Protein AF-A0A5S9GFU5-F1 (afdb_monomer_lite)

Secondary structure (DSSP, 8-state):
-BSSHHHHHHHHHHH-S---B-SSTTTHHHHHHHHHHH-TTSPPEEE----TTHHHHS-TTS-S-TTHHHHHHHHHHHHHT-EEE---PPTTTSPPHHHHHTS-HHHHHHHHHHHHHHHHHHTTSS---HHHHHHHHHTSPPHHHHHHHHHHHH-SSHHHHHHTSTTHHHHHHHHHHHHHHHHHHHHHHHHHHHHHHHHHHHHHHHHHHHHH--

Sequence (214 aa):
MAEGYATAGSITEATNMPTVAAFDSGNLEPVAKALKEAYPDKPIIIAGDDDISQSCKMKVKDKASVNVGREKALETAKAVGGVAVFPVFAKGEVPGKDELSQIKPAAYLAHQTASRKLEAHTSGDKPLPDAEVKVLQAAQLSEKQLDIIRRADRYTDFNDLAVNSSLGREGVAMQLKAVIADQLNKKQQQSQVQTEEKKLVQEKEKKRTIRHAM

pLDDT: mean 91.56, std 8.9, range [46.56, 98.06]

InterPro domains:
  IPR006171 TOPRIM domain [PF13362] (2-80)
  IPR034154 Archaeal primase DnaG/twinkle-like, TOPRIM domain [cd01029] (2-89)

Structure (mmCIF, N/CA/C/O backbone):
data_AF-A0A5S9GFU5-F1
#
_entry.id   AF-A0A5S9GFU5-F1
#
loop_
_atom_site.group_PDB
_atom_site.id
_atom_site.type_symbol
_atom_site.label_atom_id
_atom_site.label_alt_id
_atom_site.label_comp_id
_atom_site.label_asym_id
_atom_site.label_entity_id
_atom_site.label_seq_id
_atom_site.pdbx_PDB_ins_code
_atom_site.Cartn_x
_atom_site.Cartn_y
_atom_site.Cartn_z
_atom_site.occupancy
_atom_site.B_iso_or_equiv
_atom_site.auth_seq_id
_atom_site.auth_comp_id
_atom_site.auth_asym_id
_atom_site.auth_atom_id
_atom_site.pdbx_PDB_model_num
ATOM 1 N N . MET A 1 1 ? -4.319 6.354 11.770 1.00 95.06 1 MET A N 1
ATOM 2 C CA . MET A 1 1 ? -3.245 7.230 11.254 1.00 95.06 1 MET A CA 1
ATOM 3 C C . MET A 1 1 ? -2.570 6.545 10.083 1.00 95.06 1 MET A C 1
ATOM 5 O O . MET A 1 1 ? -2.674 5.327 10.006 1.00 95.06 1 MET A O 1
ATOM 9 N N . ALA A 1 2 ? -1.931 7.298 9.196 1.00 95.75 2 ALA A N 1
ATOM 10 C CA . ALA A 1 2 ? -1.208 6.784 8.033 1.00 95.75 2 ALA A CA 1
ATOM 11 C C . ALA A 1 2 ? 0.103 7.558 7.830 1.00 95.75 2 ALA A C 1
ATOM 13 O O . ALA A 1 2 ? 0.257 8.644 8.393 1.00 95.75 2 ALA A O 1
ATOM 14 N N . GLU A 1 3 ? 1.024 7.013 7.036 1.00 92.75 3 GLU A N 1
ATOM 15 C CA . GLU A 1 3 ? 2.240 7.718 6.615 1.00 92.75 3 GLU A CA 1
ATOM 16 C C . GLU A 1 3 ? 1.882 8.905 5.707 1.00 92.75 3 GLU A C 1
ATOM 18 O O . GLU A 1 3 ? 2.063 10.059 6.095 1.00 92.75 3 GLU A O 1
ATOM 23 N N . GLY A 1 4 ? 1.280 8.635 4.546 1.00 93.44 4 GLY A N 1
ATOM 24 C CA . GLY A 1 4 ? 0.958 9.645 3.539 1.00 93.44 4 GLY A CA 1
ATOM 25 C C . GLY A 1 4 ? -0.326 10.446 3.793 1.00 93.44 4 GLY A C 1
ATOM 26 O O . GLY A 1 4 ? -1.317 9.954 4.342 1.00 93.44 4 GLY A O 1
ATOM 27 N N . TYR A 1 5 ? -0.341 11.695 3.312 1.00 95.00 5 TYR A N 1
ATOM 28 C CA . TYR A 1 5 ? -1.527 12.561 3.338 1.00 95.00 5 TYR A CA 1
ATOM 29 C C . TYR A 1 5 ? -2.682 11.998 2.497 1.00 95.00 5 TYR A C 1
ATOM 31 O O . TYR A 1 5 ? -3.818 11.975 2.966 1.00 95.00 5 TYR A O 1
ATOM 39 N N . ALA A 1 6 ? -2.399 11.507 1.285 1.00 95.62 6 ALA A N 1
ATOM 40 C CA . ALA A 1 6 ? -3.415 10.933 0.399 1.00 95.62 6 ALA A CA 1
ATOM 41 C C . ALA A 1 6 ? -4.094 9.714 1.043 1.00 95.62 6 ALA A C 1
ATOM 43 O O . ALA A 1 6 ? -5.320 9.629 1.089 1.00 95.62 6 ALA A O 1
ATOM 44 N N . THR A 1 7 ? -3.301 8.829 1.644 1.00 96.19 7 THR A N 1
ATOM 45 C CA . THR A 1 7 ? -3.765 7.660 2.398 1.00 96.19 7 THR A CA 1
ATOM 46 C C . THR A 1 7 ? -4.643 8.076 3.575 1.00 96.19 7 THR A C 1
ATOM 48 O O . THR A 1 7 ? -5.761 7.582 3.716 1.00 96.19 7 THR A O 1
ATOM 51 N N . ALA A 1 8 ? -4.207 9.045 4.386 1.00 97.06 8 ALA A N 1
ATOM 52 C CA . ALA A 1 8 ? -5.016 9.565 5.489 1.00 97.06 8 ALA A CA 1
ATOM 53 C C . ALA A 1 8 ? -6.336 10.208 5.016 1.00 97.06 8 ALA A C 1
ATOM 55 O O . ALA A 1 8 ? -7.375 10.029 5.662 1.00 97.06 8 ALA A O 1
ATOM 56 N N . GLY A 1 9 ? -6.307 10.927 3.891 1.00 97.50 9 GLY A N 1
ATOM 57 C CA . GLY A 1 9 ? -7.481 11.525 3.254 1.00 97.50 9 GLY A CA 1
ATOM 58 C C . GLY A 1 9 ? -8.487 10.467 2.811 1.00 97.50 9 GLY A C 1
ATOM 59 O O . GLY A 1 9 ? -9.625 10.476 3.277 1.00 97.50 9 GLY A O 1
ATOM 60 N N . SER A 1 10 ? -8.042 9.490 2.019 1.00 97.69 10 SER A N 1
ATOM 61 C CA . SER A 1 10 ? -8.862 8.366 1.551 1.00 97.69 10 SER A CA 1
ATOM 62 C C . SER A 1 10 ? -9.498 7.582 2.704 1.00 97.69 10 SER A C 1
ATOM 64 O O . SER A 1 10 ? -10.673 7.219 2.643 1.00 97.69 10 SER A O 1
ATOM 66 N N . ILE A 1 11 ? -8.765 7.383 3.804 1.00 97.75 11 ILE A N 1
ATOM 67 C CA . ILE A 1 11 ? -9.298 6.743 5.014 1.00 97.75 11 ILE A CA 1
ATOM 68 C C . ILE A 1 11 ? -10.377 7.601 5.674 1.00 97.75 11 ILE A C 1
ATOM 70 O O . ILE A 1 11 ? -11.429 7.078 6.051 1.00 97.75 11 ILE A O 1
ATOM 74 N N . THR A 1 12 ? -10.135 8.904 5.822 1.00 97.50 12 THR A N 1
ATOM 75 C CA . THR A 1 12 ? -11.098 9.833 6.430 1.00 97.50 12 THR A CA 1
ATOM 76 C C . THR A 1 12 ? -12.385 9.878 5.615 1.00 97.50 12 THR A C 1
ATOM 78 O O . THR A 1 12 ? -13.464 9.717 6.180 1.00 97.50 12 THR A O 1
ATOM 81 N N . GLU A 1 13 ? -12.279 10.004 4.291 1.00 97.06 13 GLU A N 1
ATOM 82 C CA . GLU A 1 13 ? -13.420 10.001 3.371 1.00 97.06 13 GLU A CA 1
ATOM 83 C C . GLU A 1 13 ? -14.217 8.692 3.439 1.00 97.06 13 GLU A C 1
ATOM 85 O O . GLU A 1 13 ? -15.445 8.712 3.491 1.00 97.06 13 GLU A O 1
ATOM 90 N N . ALA A 1 14 ? -13.533 7.544 3.464 1.00 97.12 14 ALA A N 1
ATOM 91 C CA . ALA A 1 14 ? -14.182 6.235 3.465 1.00 97.12 14 ALA A CA 1
ATOM 92 C C . ALA A 1 14 ? -14.841 5.888 4.814 1.00 97.12 14 ALA A C 1
ATOM 94 O O . ALA A 1 14 ? -15.882 5.226 4.873 1.00 97.12 14 ALA A O 1
ATOM 95 N N . THR A 1 15 ? -14.225 6.294 5.926 1.00 95.94 15 THR A N 1
ATOM 96 C CA . THR A 1 15 ? -14.640 5.857 7.269 1.00 95.94 15 THR A CA 1
ATOM 97 C C . THR A 1 15 ? -15.421 6.907 8.050 1.00 95.94 15 THR A C 1
ATOM 99 O O . THR A 1 15 ? -16.147 6.529 8.972 1.00 95.94 15 THR A O 1
ATOM 102 N N . ASN A 1 16 ? -15.298 8.188 7.686 1.00 95.38 16 ASN A N 1
ATOM 103 C CA . ASN A 1 16 ? -15.736 9.348 8.465 1.00 95.38 16 ASN A CA 1
ATOM 104 C C . ASN A 1 16 ? -15.147 9.375 9.893 1.00 95.38 16 ASN A C 1
ATOM 106 O O . ASN A 1 16 ? -15.801 9.804 10.844 1.00 95.38 16 ASN A O 1
ATOM 110 N N . MET A 1 17 ? -13.922 8.859 10.054 1.00 91.75 17 MET A N 1
ATOM 111 C CA . MET A 1 17 ? -13.211 8.787 11.334 1.00 91.75 17 MET A CA 1
ATOM 112 C C . MET A 1 17 ? -12.024 9.758 11.374 1.00 91.75 17 MET A C 1
ATOM 114 O O . MET A 1 17 ? -11.378 9.976 10.345 1.00 91.75 17 MET A O 1
ATOM 118 N N . PRO A 1 18 ? -11.670 10.290 12.563 1.00 93.19 18 PRO A N 1
ATOM 119 C CA . PRO A 1 18 ? -10.474 11.108 12.723 1.00 93.19 18 PRO A CA 1
ATOM 120 C C . PRO A 1 18 ? -9.215 10.339 12.312 1.00 93.19 18 PRO A C 1
ATOM 122 O O . PRO A 1 18 ? -8.888 9.303 12.898 1.00 93.19 18 PRO A O 1
ATOM 125 N N . THR A 1 19 ? -8.489 10.867 11.329 1.00 96.00 19 THR A N 1
ATOM 126 C CA . THR A 1 19 ? -7.253 10.266 10.821 1.00 96.00 19 THR A CA 1
ATOM 127 C C . THR A 1 19 ? -6.141 11.302 10.797 1.00 96.00 19 THR A C 1
ATOM 129 O O . THR A 1 19 ? -6.346 12.447 10.412 1.00 96.00 19 THR A O 1
ATOM 132 N N . VAL A 1 20 ? -4.951 10.888 11.224 1.00 96.56 20 VAL A N 1
ATOM 133 C CA . VAL A 1 20 ? -3.741 11.718 11.256 1.00 96.56 20 VAL A CA 1
ATOM 134 C C . VAL A 1 20 ? -2.752 11.189 10.222 1.00 96.56 20 VAL A C 1
ATOM 136 O O . VAL A 1 20 ? -2.555 9.973 10.154 1.00 96.56 20 VAL A O 1
ATOM 139 N N . ALA A 1 21 ? -2.146 12.087 9.446 1.00 96.75 21 ALA A N 1
ATOM 140 C CA . ALA A 1 21 ? -1.020 11.787 8.565 1.00 96.75 21 ALA A CA 1
ATOM 141 C C . ALA A 1 21 ? 0.301 12.092 9.288 1.00 96.75 21 ALA A C 1
ATOM 143 O O . ALA A 1 21 ? 0.436 13.162 9.883 1.00 96.75 21 ALA A O 1
ATOM 144 N N . ALA A 1 22 ? 1.257 11.166 9.244 1.00 94.88 22 ALA A N 1
ATOM 145 C CA . ALA A 1 22 ? 2.594 11.357 9.809 1.00 94.88 22 ALA A CA 1
ATOM 146 C C . ALA A 1 22 ? 3.577 12.018 8.826 1.00 94.88 22 ALA A C 1
ATOM 148 O O . ALA A 1 22 ? 4.638 12.459 9.253 1.00 94.88 22 ALA A O 1
ATOM 149 N N . PHE A 1 23 ? 3.204 12.135 7.549 1.00 90.94 23 PHE A N 1
ATOM 150 C CA . PHE A 1 23 ? 3.977 12.642 6.406 1.00 90.94 23 PHE A CA 1
ATOM 151 C C . PHE A 1 23 ? 5.157 11.776 5.958 1.00 90.94 23 PHE A C 1
ATOM 153 O O . PHE A 1 23 ? 5.430 11.742 4.761 1.00 90.94 23 PHE A O 1
ATOM 160 N N . ASP A 1 24 ? 5.814 11.062 6.870 1.00 88.12 24 ASP A N 1
ATOM 161 C CA . ASP A 1 24 ? 6.881 10.117 6.548 1.00 88.12 24 ASP A CA 1
ATOM 162 C C . ASP A 1 24 ? 6.984 8.981 7.583 1.00 88.12 24 ASP A C 1
ATOM 164 O O . ASP A 1 24 ? 6.540 9.097 8.733 1.00 88.12 24 ASP A O 1
ATOM 168 N N . SER A 1 25 ? 7.584 7.866 7.166 1.00 82.50 25 SER A N 1
ATOM 169 C CA . SER A 1 25 ? 7.793 6.671 7.993 1.00 82.50 25 SER A CA 1
ATOM 170 C C . SER A 1 25 ? 8.688 6.889 9.218 1.00 82.50 25 SER A C 1
ATOM 172 O O . SER A 1 25 ? 8.556 6.164 10.208 1.00 82.50 25 SER A O 1
ATOM 174 N N . GLY A 1 26 ? 9.582 7.883 9.200 1.00 86.56 26 GLY A N 1
ATOM 175 C CA . GLY A 1 26 ? 10.418 8.254 10.344 1.00 86.56 26 GLY A CA 1
ATOM 176 C C . GLY A 1 26 ? 9.633 8.978 11.441 1.00 86.56 26 GLY A C 1
ATOM 177 O O . GLY A 1 26 ? 9.924 8.815 12.627 1.00 86.56 26 GLY A O 1
ATOM 178 N N . ASN A 1 27 ? 8.600 9.723 11.057 1.00 92.38 27 ASN A N 1
ATOM 179 C CA . ASN A 1 27 ? 7.734 10.474 11.959 1.00 92.38 27 ASN A CA 1
ATOM 180 C C . ASN A 1 27 ? 6.533 9.659 12.477 1.00 92.38 27 ASN A C 1
ATOM 182 O O . ASN A 1 27 ? 5.828 10.082 13.398 1.00 92.38 27 ASN A O 1
ATOM 186 N N . LEU A 1 28 ? 6.313 8.460 11.934 1.00 93.75 28 LEU A N 1
ATOM 187 C CA . LEU A 1 28 ? 5.193 7.595 12.300 1.00 93.75 28 LEU A CA 1
ATOM 188 C C . LEU A 1 28 ? 5.172 7.266 13.803 1.00 93.75 28 LEU A C 1
ATOM 190 O O . LEU A 1 28 ? 4.140 7.433 14.458 1.00 93.75 28 LEU A O 1
ATOM 194 N N . GLU A 1 29 ? 6.311 6.859 14.370 1.00 95.44 29 GLU A N 1
ATOM 195 C CA . GLU A 1 29 ? 6.415 6.493 15.788 1.00 95.44 29 GLU A CA 1
ATOM 196 C C . GLU A 1 29 ? 6.274 7.691 16.747 1.00 95.44 29 GLU A C 1
ATOM 198 O O . GLU A 1 29 ? 5.459 7.597 17.674 1.00 95.44 29 GLU A O 1
ATOM 203 N N . PRO A 1 30 ? 6.987 8.823 16.558 1.00 97.06 30 PRO A N 1
ATOM 204 C CA . PRO A 1 30 ? 6.779 10.028 17.362 1.00 97.06 30 PRO A CA 1
ATOM 205 C C . PRO A 1 30 ? 5.318 10.495 17.394 1.00 97.06 30 PRO A C 1
ATOM 207 O O . PRO A 1 30 ? 4.775 10.746 18.473 1.00 97.06 30 PRO A O 1
ATOM 210 N N . VAL A 1 31 ? 4.652 10.547 16.234 1.00 96.88 31 VAL A N 1
ATOM 211 C CA . VAL A 1 31 ? 3.243 10.961 16.138 1.00 96.88 31 VAL A CA 1
ATOM 212 C C . VAL A 1 31 ? 2.331 9.969 16.855 1.00 96.88 31 VAL A C 1
ATOM 214 O O . VAL A 1 31 ? 1.438 10.377 17.599 1.00 96.88 31 VAL A O 1
ATOM 217 N N . ALA A 1 32 ? 2.562 8.665 16.688 1.00 96.94 32 ALA A N 1
ATOM 218 C CA . ALA A 1 32 ? 1.765 7.645 17.358 1.00 96.94 32 ALA A CA 1
ATOM 219 C C . ALA A 1 32 ? 1.889 7.735 18.887 1.00 96.94 32 ALA A C 1
ATOM 221 O O . ALA A 1 32 ? 0.887 7.602 19.592 1.00 96.94 32 ALA A O 1
ATOM 222 N N . LYS A 1 33 ? 3.093 7.996 19.413 1.00 97.19 33 LYS A N 1
ATOM 223 C CA . LYS A 1 33 ? 3.316 8.193 20.854 1.00 97.19 33 LYS A CA 1
ATOM 224 C C . LYS A 1 33 ? 2.585 9.426 21.376 1.00 97.19 33 LYS A C 1
ATOM 226 O O . LYS A 1 33 ? 1.883 9.315 22.376 1.00 97.19 33 LYS A O 1
ATOM 231 N N . ALA A 1 34 ? 2.675 10.552 20.669 1.00 97.25 34 ALA A N 1
ATOM 232 C CA . ALA A 1 34 ? 1.956 11.772 21.036 1.00 97.25 34 ALA A CA 1
ATOM 233 C C . ALA A 1 34 ? 0.431 11.554 21.053 1.00 97.25 34 ALA A C 1
ATOM 235 O O . ALA A 1 34 ? -0.256 11.974 21.983 1.00 97.25 34 ALA A O 1
ATOM 236 N N . LEU A 1 35 ? -0.107 10.823 20.068 1.00 96.25 35 LEU A N 1
ATOM 237 C CA . LEU A 1 35 ? -1.523 10.446 20.050 1.00 96.25 35 LEU A CA 1
ATOM 238 C C . LEU A 1 35 ? -1.890 9.506 21.198 1.00 96.25 35 LEU A C 1
ATOM 240 O O . LEU A 1 35 ? -2.979 9.630 21.757 1.00 96.25 35 LEU A O 1
ATOM 244 N N . LYS A 1 36 ? -1.000 8.579 21.566 1.00 96.56 36 LYS A N 1
ATOM 245 C CA . LYS A 1 36 ? -1.229 7.668 22.690 1.00 96.56 36 LYS A CA 1
ATOM 246 C C . LYS A 1 36 ? -1.261 8.404 24.019 1.00 96.56 36 LYS A C 1
ATOM 248 O O . LYS A 1 36 ? -2.080 8.066 24.864 1.00 96.56 36 LYS A O 1
ATOM 253 N N . GLU A 1 37 ? -0.396 9.392 24.192 1.00 96.69 37 GLU A N 1
ATOM 254 C CA . GLU A 1 37 ? -0.357 10.231 25.386 1.00 96.69 37 GLU A CA 1
ATOM 255 C C . GLU A 1 37 ? -1.599 11.123 25.489 1.00 96.69 37 GLU A C 1
ATOM 257 O O . GLU A 1 37 ? -2.239 11.168 26.537 1.00 96.69 37 GLU A O 1
ATOM 262 N N . ALA A 1 38 ? -1.994 11.769 24.387 1.00 96.38 38 ALA A N 1
ATOM 263 C CA . ALA A 1 38 ? -3.183 12.619 24.346 1.00 96.38 38 ALA A CA 1
ATOM 264 C C . ALA A 1 38 ? -4.493 11.822 24.483 1.00 96.38 38 ALA A C 1
ATOM 266 O O . ALA A 1 38 ? -5.469 12.307 25.059 1.00 96.38 38 ALA A O 1
ATOM 267 N N . TYR A 1 39 ? -4.521 10.588 23.969 1.00 94.38 39 TYR A N 1
ATOM 268 C CA . TYR A 1 39 ? -5.694 9.717 23.983 1.00 94.38 39 TYR A CA 1
ATOM 269 C C . TYR A 1 39 ? -5.354 8.298 24.473 1.00 94.38 39 TYR A C 1
ATOM 271 O O . TYR A 1 39 ? -5.484 7.333 23.707 1.00 94.38 39 TYR A O 1
ATOM 279 N N . PRO A 1 40 ? -5.002 8.114 25.764 1.00 92.19 40 PRO A N 1
ATOM 280 C CA . PRO A 1 40 ? -4.575 6.817 26.303 1.00 92.19 40 PRO A CA 1
ATOM 281 C C . PRO A 1 40 ? -5.623 5.726 26.108 1.00 92.19 40 PRO A C 1
ATOM 283 O O . PRO A 1 40 ? -5.299 4.550 25.906 1.00 92.19 40 PRO A O 1
ATOM 286 N N . ASP A 1 41 ? -6.890 6.137 26.105 1.00 89.50 41 ASP A N 1
ATOM 287 C CA . ASP A 1 41 ? -8.027 5.250 25.996 1.00 89.50 41 ASP A CA 1
ATOM 288 C C . ASP A 1 41 ? -8.465 4.901 24.573 1.00 89.50 41 ASP A C 1
ATOM 290 O O . ASP A 1 41 ? -9.340 4.046 24.395 1.00 89.50 41 ASP A O 1
ATOM 294 N N . LYS A 1 42 ? -7.890 5.523 23.550 1.00 90.56 42 LYS A N 1
ATOM 295 C CA . LYS A 1 42 ? -8.285 5.245 22.172 1.00 90.56 42 LYS A CA 1
ATOM 296 C C . LYS A 1 42 ? -7.370 4.173 21.570 1.00 90.56 42 LYS A C 1
ATOM 298 O O . LYS A 1 42 ? -6.161 4.194 21.818 1.00 90.56 42 LYS A O 1
ATOM 303 N N . PRO A 1 43 ? -7.921 3.210 20.808 1.00 92.50 43 PRO A N 1
ATOM 304 C CA . PRO A 1 43 ? -7.088 2.310 20.025 1.00 92.50 43 PRO A CA 1
ATOM 305 C C . PRO A 1 43 ? -6.349 3.118 18.957 1.00 92.50 43 PRO A C 1
ATOM 307 O O . PRO A 1 43 ? -6.934 3.993 18.317 1.00 92.50 43 PRO A O 1
ATOM 310 N N . ILE A 1 44 ? -5.068 2.814 18.761 1.00 95.50 44 ILE A N 1
ATOM 311 C CA . ILE A 1 44 ? -4.271 3.402 17.685 1.00 95.50 44 ILE A CA 1
ATOM 312 C C . ILE A 1 44 ? -4.163 2.377 16.571 1.00 95.50 44 ILE A C 1
ATOM 314 O O . ILE A 1 44 ? -3.652 1.277 16.771 1.00 95.50 44 ILE A O 1
ATOM 318 N N . ILE A 1 45 ? -4.663 2.757 15.400 1.00 97.00 45 ILE A N 1
ATOM 319 C CA . ILE A 1 45 ? -4.608 1.948 14.187 1.00 97.00 45 ILE A CA 1
ATOM 320 C C . ILE A 1 45 ? -3.720 2.677 13.191 1.00 97.00 45 ILE A C 1
ATOM 322 O O . ILE A 1 45 ? -3.958 3.850 12.880 1.00 97.00 45 ILE A O 1
ATOM 326 N N . ILE A 1 46 ? -2.694 1.984 12.720 1.00 97.44 46 ILE A N 1
ATOM 327 C CA . ILE A 1 46 ? -1.717 2.483 11.762 1.00 97.44 46 ILE A CA 1
ATOM 328 C C . ILE A 1 46 ? -2.007 1.796 10.434 1.00 97.44 46 ILE A C 1
ATOM 330 O O . ILE A 1 46 ? -1.842 0.587 10.308 1.00 97.44 46 ILE A O 1
ATOM 334 N N . ALA A 1 47 ? -2.485 2.565 9.467 1.00 96.81 47 ALA A N 1
ATOM 335 C CA . ALA A 1 47 ? -2.599 2.137 8.086 1.00 96.81 47 ALA A CA 1
ATOM 336 C C . ALA A 1 47 ? -1.220 2.301 7.442 1.00 96.81 47 ALA A C 1
ATOM 338 O O . ALA A 1 47 ? -0.756 3.430 7.283 1.00 96.81 47 ALA A O 1
ATOM 339 N N . GLY A 1 48 ? -0.553 1.178 7.192 1.00 93.75 48 GLY A N 1
ATOM 340 C CA . GLY A 1 48 ? 0.779 1.150 6.599 1.00 93.75 48 GLY A CA 1
ATOM 341 C C . GLY A 1 48 ? 0.739 0.803 5.118 1.00 93.75 48 GLY A C 1
ATOM 342 O O . GLY A 1 48 ? -0.217 0.180 4.645 1.00 93.75 48 GLY A O 1
ATOM 343 N N . ASP A 1 49 ? 1.815 1.167 4.436 1.00 89.69 49 ASP A N 1
ATOM 344 C CA . ASP A 1 49 ? 2.026 0.879 3.022 1.00 89.69 49 ASP A CA 1
ATOM 345 C C . ASP A 1 49 ? 2.673 -0.510 2.869 1.00 89.69 49 ASP A C 1
ATOM 347 O O . ASP A 1 49 ? 3.435 -0.958 3.735 1.00 89.69 49 ASP A O 1
ATOM 351 N N . ASP A 1 50 ? 2.338 -1.222 1.794 1.00 90.12 50 ASP A N 1
ATOM 352 C CA . ASP A 1 50 ? 2.830 -2.568 1.491 1.00 90.12 50 ASP A CA 1
ATOM 353 C C . ASP A 1 50 ? 3.514 -2.603 0.111 1.00 90.12 50 ASP A C 1
ATOM 355 O O . ASP A 1 50 ? 2.978 -3.108 -0.876 1.00 90.12 50 ASP A O 1
ATOM 359 N N . ASP A 1 51 ? 4.734 -2.062 0.042 1.00 87.56 51 ASP A N 1
ATOM 360 C CA . ASP A 1 51 ? 5.528 -1.963 -1.190 1.00 87.56 51 ASP A CA 1
ATOM 361 C C . ASP A 1 51 ? 6.149 -3.307 -1.615 1.00 87.56 51 ASP A C 1
ATOM 363 O O . ASP A 1 51 ? 7.364 -3.534 -1.558 1.00 87.56 51 ASP A O 1
ATOM 367 N N . ILE A 1 52 ? 5.322 -4.238 -2.086 1.00 87.19 52 ILE A N 1
ATOM 368 C CA . ILE A 1 52 ? 5.767 -5.590 -2.461 1.00 87.19 52 ILE A CA 1
ATOM 369 C C . ILE A 1 52 ? 6.773 -5.608 -3.626 1.00 87.19 52 ILE A C 1
ATOM 371 O O . ILE A 1 52 ? 7.580 -6.541 -3.738 1.00 87.19 52 ILE A O 1
ATOM 375 N N . SER A 1 53 ? 6.757 -4.584 -4.488 1.00 84.69 53 SER A N 1
ATOM 376 C CA . SER A 1 53 ? 7.619 -4.503 -5.673 1.00 84.69 53 SER A CA 1
ATOM 377 C C . SER A 1 53 ? 9.095 -4.334 -5.322 1.00 84.69 53 SER A C 1
ATOM 379 O O . SER A 1 53 ? 9.962 -4.728 -6.104 1.00 84.69 53 SER A O 1
ATOM 381 N N . GLN A 1 54 ? 9.408 -3.832 -4.126 1.00 84.06 54 GLN A N 1
ATOM 382 C CA . GLN A 1 54 ? 10.780 -3.653 -3.649 1.00 84.06 54 GLN A CA 1
ATOM 383 C C . GLN A 1 54 ? 11.574 -4.964 -3.634 1.00 84.06 54 GLN A C 1
ATOM 385 O O . GLN A 1 54 ? 12.776 -4.968 -3.906 1.00 84.06 54 GLN A O 1
ATOM 390 N N . SER A 1 55 ? 10.895 -6.099 -3.433 1.00 81.56 55 SER A N 1
ATOM 391 C CA . SER A 1 55 ? 11.499 -7.436 -3.518 1.00 81.56 55 SER A CA 1
ATOM 392 C C . SER A 1 55 ? 12.091 -7.752 -4.901 1.00 81.56 55 SER A C 1
ATOM 394 O O . SER A 1 55 ? 13.082 -8.479 -5.001 1.00 81.56 55 SER A O 1
ATOM 396 N N . CYS A 1 56 ? 11.535 -7.160 -5.961 1.00 81.12 56 CYS A N 1
ATOM 397 C CA . CYS A 1 56 ? 12.022 -7.274 -7.334 1.00 81.12 56 CYS A CA 1
ATOM 398 C C . CYS A 1 56 ? 13.049 -6.191 -7.693 1.00 81.12 56 CYS A C 1
ATOM 400 O O . CYS A 1 56 ? 13.741 -6.334 -8.700 1.00 81.12 56 CYS A O 1
ATOM 402 N N . LYS A 1 57 ? 13.141 -5.102 -6.917 1.00 81.81 57 LYS A N 1
ATOM 403 C CA . LYS A 1 57 ? 13.933 -3.905 -7.253 1.00 81.81 57 LYS A CA 1
ATOM 404 C C . LYS A 1 57 ? 15.264 -3.834 -6.504 1.00 81.81 57 LYS A C 1
ATOM 406 O O . LYS A 1 57 ? 16.265 -3.412 -7.082 1.00 81.81 57 LYS A O 1
ATOM 411 N N . MET A 1 58 ? 15.296 -4.262 -5.245 1.00 71.12 58 MET A N 1
ATOM 412 C CA . MET A 1 58 ? 16.467 -4.133 -4.373 1.00 71.12 58 MET A CA 1
ATOM 413 C C . MET A 1 58 ? 17.293 -5.421 -4.313 1.00 71.12 58 MET A C 1
ATOM 415 O O . MET A 1 58 ? 16.773 -6.536 -4.385 1.00 71.12 58 MET A O 1
ATOM 419 N N . LYS A 1 59 ? 18.617 -5.291 -4.156 1.00 62.75 59 LYS A N 1
ATOM 420 C CA . LYS A 1 59 ? 19.470 -6.446 -3.853 1.00 62.75 59 LYS A CA 1
ATOM 421 C C . LYS A 1 59 ? 19.327 -6.770 -2.369 1.00 62.75 59 LYS A C 1
ATOM 423 O O . LYS A 1 59 ? 19.509 -5.901 -1.533 1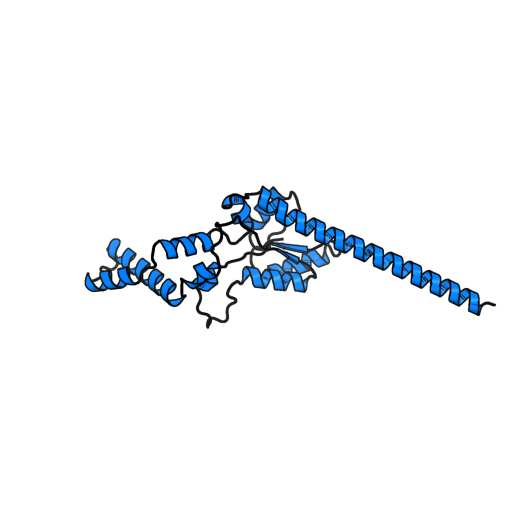.00 62.75 59 LYS A O 1
ATOM 428 N N . VAL A 1 60 ? 19.162 -8.051 -2.035 1.00 54.91 60 VAL A N 1
ATOM 429 C CA . VAL A 1 60 ? 19.093 -8.566 -0.645 1.00 54.91 60 VAL A CA 1
ATOM 430 C C . VAL A 1 60 ? 20.291 -8.135 0.234 1.00 54.91 60 VAL A C 1
ATOM 432 O O . VAL A 1 60 ? 20.220 -8.191 1.455 1.00 54.91 60 VAL A O 1
ATOM 435 N N . LYS A 1 61 ? 21.414 -7.711 -0.369 1.00 49.56 61 LYS A N 1
ATOM 436 C CA . LYS A 1 61 ? 22.605 -7.226 0.350 1.00 49.56 61 LYS A CA 1
ATOM 437 C C . LYS A 1 61 ? 22.509 -5.775 0.831 1.00 49.56 61 LYS A C 1
ATOM 439 O O . LYS A 1 61 ? 23.295 -5.402 1.703 1.00 49.56 61 LYS A O 1
ATOM 444 N N . ASP A 1 62 ? 21.584 -4.982 0.304 1.00 57.03 62 ASP A N 1
ATOM 445 C CA . ASP A 1 62 ? 21.309 -3.653 0.833 1.00 57.03 62 ASP A CA 1
ATOM 446 C C . ASP A 1 62 ? 20.486 -3.864 2.108 1.00 57.03 62 ASP A C 1
ATOM 448 O O . ASP A 1 62 ? 19.322 -4.229 2.045 1.00 57.03 62 ASP A O 1
ATOM 452 N N . LYS A 1 63 ? 21.109 -3.707 3.284 1.00 46.56 63 LYS A N 1
ATOM 453 C CA . LYS A 1 63 ? 20.503 -3.911 4.622 1.00 46.56 63 LYS A CA 1
ATOM 454 C C . LYS A 1 63 ? 19.263 -3.042 4.912 1.00 46.56 63 LYS A C 1
ATOM 456 O O . LYS A 1 63 ? 18.771 -3.049 6.038 1.00 46.56 63 LYS A O 1
ATOM 461 N N . ALA A 1 64 ? 18.794 -2.261 3.946 1.00 55.38 64 ALA A N 1
ATOM 462 C CA . ALA A 1 64 ? 17.531 -1.565 4.040 1.00 55.38 64 ALA A CA 1
ATOM 463 C C . ALA A 1 64 ? 16.399 -2.593 3.927 1.00 55.38 64 ALA A C 1
ATOM 465 O O . ALA A 1 64 ? 16.366 -3.404 3.003 1.00 55.38 64 ALA A O 1
ATOM 466 N N . SER A 1 65 ? 15.504 -2.557 4.910 1.00 58.12 65 SER A N 1
ATOM 467 C CA . SER A 1 65 ? 14.208 -3.228 4.903 1.00 58.12 65 SER A CA 1
ATOM 468 C C . SER A 1 65 ? 13.609 -3.257 3.495 1.00 58.12 65 SER A C 1
ATOM 470 O O . SER A 1 65 ? 13.437 -2.202 2.882 1.00 58.12 65 SER A O 1
ATOM 472 N N . VAL A 1 66 ? 13.263 -4.450 3.001 1.00 71.31 66 VAL A N 1
ATOM 473 C CA . VAL A 1 66 ? 12.641 -4.609 1.676 1.00 71.31 66 VAL A CA 1
ATOM 474 C C . VAL A 1 6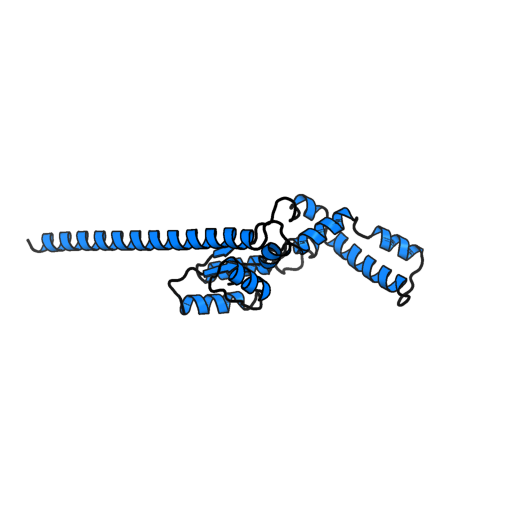6 ? 11.291 -3.892 1.636 1.00 71.31 66 VAL A C 1
ATOM 476 O O . VAL A 1 66 ? 10.868 -3.489 0.570 1.00 71.31 66 VAL A O 1
ATOM 479 N N . ASN A 1 67 ? 10.621 -3.674 2.769 1.00 85.56 67 ASN A N 1
ATOM 480 C CA . ASN A 1 67 ? 9.348 -2.960 2.806 1.00 85.56 67 ASN A CA 1
ATOM 481 C C . ASN A 1 67 ? 9.290 -2.034 4.027 1.00 85.56 67 ASN A C 1
ATOM 483 O O . ASN A 1 67 ? 8.769 -2.394 5.084 1.00 85.56 67 ASN A O 1
ATOM 487 N N . VAL A 1 68 ? 9.910 -0.856 3.883 1.00 86.69 68 VAL A N 1
ATOM 488 C CA . VAL A 1 68 ? 10.113 0.098 4.988 1.00 86.69 68 VAL A CA 1
ATOM 489 C C . VAL A 1 68 ? 8.783 0.559 5.573 1.00 86.69 68 VAL A C 1
ATOM 491 O O . VAL A 1 68 ? 8.657 0.566 6.797 1.00 86.69 68 VAL A O 1
ATOM 494 N N . GLY A 1 69 ? 7.788 0.867 4.734 1.00 88.44 69 GLY A N 1
ATOM 495 C CA . GLY A 1 69 ? 6.453 1.273 5.185 1.00 88.44 69 GLY A CA 1
ATOM 496 C C . GLY A 1 69 ? 5.804 0.211 6.076 1.00 88.44 69 GLY A C 1
ATOM 497 O O . GLY A 1 69 ? 5.379 0.499 7.201 1.00 88.44 69 GLY A O 1
ATOM 498 N N . ARG A 1 70 ? 5.837 -1.055 5.642 1.00 92.50 70 ARG A N 1
ATOM 499 C CA . ARG A 1 70 ? 5.291 -2.183 6.407 1.00 92.50 70 ARG A CA 1
ATOM 500 C C . ARG A 1 70 ? 6.002 -2.414 7.728 1.00 92.50 70 ARG A C 1
ATOM 502 O O . ARG A 1 70 ? 5.349 -2.588 8.760 1.00 92.50 70 ARG A O 1
ATOM 509 N N . GLU A 1 71 ? 7.329 -2.433 7.710 1.00 92.31 71 GLU A N 1
ATOM 510 C CA . GLU A 1 71 ? 8.129 -2.646 8.916 1.00 92.31 71 GLU A CA 1
ATOM 511 C C . GLU A 1 71 ? 7.927 -1.509 9.923 1.00 92.31 71 GLU A C 1
ATOM 513 O O . GLU A 1 71 ? 7.640 -1.772 11.092 1.00 92.31 71 GLU A O 1
ATOM 518 N N . LYS A 1 72 ? 7.950 -0.252 9.470 1.00 93.00 72 LYS A N 1
ATOM 519 C CA . LYS A 1 72 ? 7.748 0.925 10.327 1.00 93.00 72 LYS A CA 1
ATOM 520 C C . LYS A 1 72 ? 6.352 0.983 10.926 1.00 93.00 72 LYS A C 1
ATOM 522 O O . LYS A 1 72 ? 6.212 1.307 12.108 1.00 93.00 72 LYS A O 1
ATOM 527 N N . ALA A 1 73 ? 5.325 0.615 10.163 1.00 95.31 73 ALA A N 1
ATOM 528 C CA . ALA A 1 73 ? 3.966 0.511 10.678 1.00 95.31 73 ALA A CA 1
ATOM 529 C C . ALA A 1 73 ? 3.855 -0.545 11.790 1.00 95.31 73 ALA A C 1
ATOM 531 O O . ALA A 1 73 ? 3.249 -0.282 12.832 1.00 95.31 73 ALA A O 1
ATOM 532 N N . LEU A 1 74 ? 4.480 -1.714 11.611 1.00 95.94 74 LEU A N 1
ATOM 533 C CA . LEU A 1 74 ? 4.506 -2.786 12.613 1.00 95.94 74 LEU A CA 1
ATOM 534 C C . LEU A 1 74 ? 5.298 -2.397 13.870 1.00 95.94 74 LEU A C 1
ATOM 536 O O . LEU A 1 74 ? 4.823 -2.623 14.985 1.00 95.94 74 LEU A O 1
ATOM 540 N N . GLU A 1 75 ? 6.482 -1.803 13.703 1.00 95.62 75 GLU A N 1
ATOM 541 C CA . GLU A 1 75 ? 7.305 -1.287 14.803 1.00 95.62 75 GLU A CA 1
ATOM 542 C C . GLU A 1 75 ? 6.534 -0.246 15.616 1.00 95.62 75 GLU A C 1
ATOM 544 O O . GLU A 1 75 ? 6.431 -0.360 16.840 1.00 95.62 75 GLU A O 1
ATOM 549 N N . THR A 1 76 ? 5.909 0.710 14.927 1.00 96.75 76 THR A N 1
ATOM 550 C CA . THR A 1 76 ? 5.127 1.774 15.557 1.00 96.75 76 THR A CA 1
ATOM 551 C C . THR A 1 76 ? 3.920 1.211 16.300 1.00 96.75 76 THR A C 1
ATOM 553 O O . THR A 1 76 ? 3.680 1.579 17.451 1.00 96.75 76 THR A O 1
ATOM 556 N N . ALA A 1 77 ? 3.185 0.273 15.691 1.00 96.88 77 ALA A N 1
ATOM 557 C CA . ALA A 1 77 ? 2.049 -0.390 16.329 1.00 96.88 77 ALA A CA 1
ATOM 558 C C . ALA A 1 77 ? 2.475 -1.073 17.627 1.00 96.88 77 ALA A C 1
ATOM 560 O O . ALA A 1 77 ? 1.846 -0.883 18.669 1.00 96.88 77 ALA A O 1
ATOM 561 N N . LYS A 1 78 ? 3.594 -1.800 17.590 1.00 97.00 78 LYS A N 1
ATOM 562 C CA . LYS A 1 78 ? 4.163 -2.444 18.772 1.00 97.00 78 LYS A CA 1
ATOM 563 C C . LYS A 1 78 ? 4.568 -1.424 19.839 1.00 97.00 78 LYS A C 1
ATOM 565 O O . LYS A 1 78 ? 4.276 -1.647 21.011 1.00 97.00 78 LYS A O 1
ATOM 570 N N . ALA A 1 79 ? 5.198 -0.314 19.453 1.00 96.19 79 ALA A N 1
ATOM 571 C CA . ALA A 1 79 ? 5.682 0.712 20.377 1.00 96.19 79 ALA A CA 1
ATOM 572 C C . ALA A 1 79 ? 4.558 1.390 21.180 1.00 96.19 79 ALA A C 1
ATOM 574 O O . ALA A 1 79 ? 4.776 1.771 22.329 1.00 96.19 79 ALA A O 1
ATOM 575 N N . VAL A 1 80 ? 3.357 1.521 20.605 1.00 96.12 80 VAL A N 1
ATOM 576 C CA . VAL A 1 80 ? 2.218 2.210 21.246 1.00 96.12 80 VAL A CA 1
ATOM 577 C C . VAL A 1 80 ? 1.103 1.273 21.722 1.00 96.12 80 VAL A C 1
ATOM 579 O O . VAL A 1 80 ? 0.068 1.741 22.206 1.00 96.12 80 VAL A O 1
ATOM 582 N N . GLY A 1 81 ? 1.287 -0.045 21.579 1.00 94.88 81 GLY A N 1
ATOM 583 C CA . GLY A 1 81 ? 0.236 -1.036 21.839 1.00 94.88 81 GLY A CA 1
ATOM 584 C C . GLY A 1 81 ? -0.975 -0.877 20.911 1.00 94.88 81 GLY A C 1
ATOM 585 O O . GLY A 1 81 ? -2.112 -1.083 21.333 1.00 94.88 81 GLY A O 1
ATOM 586 N N . GLY A 1 82 ? -0.732 -0.430 19.679 1.00 95.56 82 GLY A N 1
ATOM 587 C CA . GLY A 1 82 ? -1.714 -0.305 18.608 1.00 95.56 82 GLY A CA 1
ATOM 588 C C . GLY A 1 82 ? -1.698 -1.502 17.656 1.00 95.56 82 GLY A C 1
ATOM 589 O O . GLY A 1 82 ? -1.101 -2.542 17.935 1.00 95.56 82 GLY A O 1
ATOM 590 N N . VAL A 1 83 ? -2.342 -1.339 16.501 1.00 97.19 83 VAL A N 1
ATOM 591 C CA . VAL A 1 83 ? -2.400 -2.356 15.440 1.00 97.19 83 VAL A CA 1
ATOM 592 C C . VAL A 1 83 ? -2.013 -1.741 14.102 1.00 97.19 83 VAL A C 1
ATOM 594 O O . VAL A 1 83 ? -2.494 -0.664 13.753 1.00 97.19 83 VAL A O 1
ATOM 597 N N . ALA A 1 84 ? -1.161 -2.439 13.352 1.00 97.31 84 ALA A N 1
ATOM 598 C CA . ALA A 1 84 ? -0.865 -2.113 11.963 1.00 97.31 84 ALA A CA 1
ATOM 599 C C . ALA A 1 84 ? -1.828 -2.861 11.032 1.00 97.31 84 ALA A C 1
ATOM 601 O O . ALA A 1 84 ? -2.100 -4.046 11.240 1.00 97.31 84 ALA A O 1
ATOM 602 N N . VAL A 1 85 ? -2.329 -2.172 10.013 1.00 97.31 85 VAL A N 1
ATOM 603 C CA . VAL A 1 85 ? -3.244 -2.709 9.003 1.00 97.31 85 VAL A CA 1
ATOM 604 C C . VAL A 1 85 ? -2.693 -2.372 7.627 1.00 97.31 85 VAL A C 1
ATOM 606 O O . VAL A 1 85 ? -2.224 -1.257 7.407 1.00 97.31 85 VAL A O 1
ATOM 609 N N . PHE A 1 86 ? -2.787 -3.335 6.716 1.00 96.75 86 PHE A N 1
ATOM 610 C CA . PHE A 1 86 ? -2.343 -3.226 5.330 1.00 96.75 86 PHE A CA 1
ATOM 611 C C . PHE A 1 86 ? -3.538 -3.453 4.401 1.00 96.75 86 PHE A C 1
ATOM 613 O O . PHE A 1 86 ? -4.427 -4.238 4.761 1.00 96.75 86 PHE A O 1
ATOM 620 N N . PRO A 1 87 ? -3.594 -2.769 3.250 1.00 96.50 87 PRO A N 1
ATOM 621 C CA . PRO A 1 87 ? -4.698 -2.906 2.310 1.00 96.50 87 PRO A CA 1
ATOM 622 C C . PRO A 1 87 ? -4.769 -4.326 1.739 1.00 96.50 87 PRO A C 1
ATOM 624 O O . PRO A 1 87 ? -3.764 -4.935 1.374 1.00 96.50 87 PRO A O 1
ATOM 627 N N . VAL A 1 88 ? -5.987 -4.848 1.625 1.00 96.44 88 VAL A N 1
ATOM 628 C CA . VAL A 1 88 ? -6.273 -6.076 0.881 1.00 96.44 88 VAL A CA 1
ATOM 629 C C . VAL A 1 88 ? -6.965 -5.700 -0.422 1.00 96.44 88 VAL A C 1
ATOM 631 O O . VAL A 1 88 ? -8.025 -5.079 -0.417 1.00 96.44 88 VAL A O 1
ATOM 634 N N . PHE A 1 89 ? -6.374 -6.089 -1.541 1.00 96.81 89 PHE A N 1
ATOM 635 C CA . PHE A 1 89 ? -6.882 -5.782 -2.877 1.00 96.81 89 PHE A CA 1
ATOM 636 C C . PHE A 1 89 ? -7.725 -6.928 -3.444 1.00 96.81 89 PHE A C 1
ATOM 638 O O . PHE A 1 89 ? -7.715 -8.047 -2.918 1.00 96.81 89 PHE A O 1
ATOM 645 N N . ALA A 1 90 ? -8.466 -6.666 -4.523 1.00 96.69 90 ALA A N 1
ATOM 646 C CA . ALA A 1 90 ? -9.255 -7.705 -5.168 1.00 96.69 90 ALA A CA 1
ATOM 647 C C . ALA A 1 90 ? -8.358 -8.762 -5.827 1.00 96.69 90 ALA A C 1
ATOM 649 O O . ALA A 1 90 ? -7.184 -8.554 -6.148 1.00 96.69 90 ALA A O 1
ATOM 650 N N . LYS A 1 91 ? -8.937 -9.941 -6.050 1.00 95.00 91 LYS A N 1
ATOM 651 C CA . LYS A 1 91 ? -8.224 -11.069 -6.646 1.00 95.00 91 LYS A CA 1
ATOM 652 C C . LYS A 1 91 ? -7.682 -10.695 -8.032 1.00 95.00 91 LYS A C 1
ATOM 654 O O . LYS A 1 91 ? -8.450 -10.348 -8.922 1.00 95.00 91 LYS A O 1
ATOM 659 N N . GLY A 1 92 ? -6.372 -10.855 -8.216 1.00 92.56 92 GLY A N 1
ATOM 660 C CA . GLY A 1 92 ? -5.676 -10.595 -9.482 1.00 92.56 92 GLY A CA 1
ATOM 661 C C . GLY A 1 92 ? -5.127 -9.173 -9.633 1.00 92.56 92 GLY A C 1
ATOM 662 O O . GLY A 1 92 ? -4.333 -8.944 -10.542 1.00 92.56 92 GLY A O 1
ATOM 663 N N . GLU A 1 93 ? -5.485 -8.244 -8.743 1.00 94.50 93 GLU A N 1
ATOM 664 C CA . GLU A 1 93 ? -4.940 -6.880 -8.749 1.00 94.50 93 GLU A CA 1
ATOM 665 C C . GLU A 1 93 ? -3.477 -6.889 -8.302 1.00 94.50 93 GLU A C 1
ATOM 667 O O . GLU A 1 93 ? -2.596 -6.418 -9.017 1.00 94.50 93 GLU A O 1
ATOM 672 N N . VAL A 1 94 ? -3.203 -7.534 -7.170 1.00 94.44 94 VAL A N 1
ATOM 673 C CA . VAL A 1 94 ? -1.852 -7.690 -6.630 1.00 94.44 94 VAL A CA 1
ATOM 674 C C . VAL A 1 94 ? -1.199 -8.962 -7.181 1.00 94.44 94 VAL A C 1
ATOM 676 O O . VAL A 1 94 ? -1.823 -10.028 -7.128 1.00 94.44 94 VAL A O 1
ATOM 679 N N . PRO A 1 95 ? 0.044 -8.898 -7.695 1.00 94.06 95 PRO A N 1
ATOM 680 C CA . PRO A 1 95 ? 0.763 -10.084 -8.137 1.00 94.06 95 PRO A CA 1
ATOM 681 C C . PRO A 1 95 ? 1.095 -11.017 -6.974 1.00 94.06 95 PRO A C 1
ATOM 683 O O . PRO A 1 95 ? 1.475 -10.594 -5.881 1.00 94.06 95 PRO A O 1
ATOM 686 N N . GLY A 1 96 ? 0.990 -12.318 -7.231 1.00 91.44 96 GLY A N 1
ATOM 687 C CA . GLY A 1 96 ? 1.386 -13.341 -6.271 1.00 91.44 96 GLY A CA 1
ATOM 688 C C . GLY A 1 96 ? 2.902 -13.401 -6.064 1.00 91.44 96 GLY A C 1
ATOM 689 O O . GLY A 1 96 ? 3.692 -12.968 -6.903 1.00 91.44 96 GLY A O 1
ATOM 690 N N . LYS A 1 97 ? 3.334 -14.031 -4.963 1.00 89.25 97 LYS A N 1
ATOM 691 C CA . LYS A 1 97 ? 4.765 -14.269 -4.686 1.00 89.25 97 LYS A CA 1
ATOM 692 C C . LYS A 1 97 ? 5.458 -15.041 -5.811 1.00 89.25 97 LYS A C 1
ATOM 694 O O . LYS A 1 97 ? 6.595 -14.725 -6.155 1.00 89.25 97 LYS A O 1
ATOM 699 N N . ASP A 1 98 ? 4.763 -16.009 -6.402 1.00 91.31 98 ASP A N 1
ATOM 700 C CA . ASP A 1 98 ? 5.291 -16.802 -7.513 1.00 91.31 98 ASP A CA 1
ATOM 701 C C . ASP A 1 98 ? 5.513 -15.943 -8.761 1.00 91.31 98 ASP A C 1
ATOM 703 O O . ASP A 1 98 ? 6.518 -16.113 -9.445 1.00 91.31 98 ASP A O 1
ATOM 707 N N . GLU A 1 99 ? 4.634 -14.973 -9.028 1.00 93.38 99 GLU A N 1
ATOM 708 C CA . GLU A 1 99 ? 4.800 -14.013 -10.124 1.00 93.38 99 GLU A CA 1
ATOM 709 C C . GLU A 1 99 ? 5.992 -13.085 -9.869 1.00 93.38 99 GLU A C 1
ATOM 711 O O . GLU A 1 99 ? 6.869 -12.961 -10.722 1.00 93.38 99 GLU A O 1
ATOM 716 N N . LEU A 1 100 ? 6.083 -12.501 -8.669 1.00 90.38 100 LEU A N 1
ATOM 717 C CA . LEU A 1 100 ? 7.196 -11.627 -8.281 1.00 90.38 100 LEU A CA 1
ATOM 718 C C . LEU A 1 100 ? 8.552 -12.345 -8.374 1.00 90.38 100 LEU A C 1
ATOM 720 O O . LEU A 1 100 ? 9.541 -11.766 -8.823 1.00 90.38 100 LEU A O 1
ATOM 724 N N . SER A 1 101 ? 8.600 -13.635 -8.025 1.00 89.75 101 SER A N 1
ATOM 725 C CA . SER A 1 101 ? 9.824 -14.446 -8.091 1.00 89.75 101 SER A CA 1
ATOM 726 C C . SER A 1 101 ? 10.386 -14.624 -9.511 1.00 89.75 101 SER A C 1
ATOM 728 O O . SER A 1 101 ? 11.577 -14.907 -9.676 1.00 89.75 101 SER A O 1
ATOM 730 N N . GLN A 1 102 ? 9.566 -14.403 -10.548 1.00 91.69 102 GLN A N 1
ATOM 731 C CA . GLN A 1 102 ? 9.995 -14.441 -11.953 1.00 91.69 102 GLN A CA 1
ATOM 732 C C . GLN A 1 102 ? 10.876 -13.242 -12.326 1.00 91.69 102 GLN A C 1
ATOM 734 O O . GLN A 1 102 ? 11.481 -13.221 -13.403 1.00 91.69 102 GLN A O 1
ATOM 739 N N . ILE A 1 103 ? 10.959 -12.238 -11.451 1.00 92.06 103 ILE A N 1
ATOM 740 C CA . ILE A 1 103 ? 11.695 -11.001 -11.671 1.00 92.06 103 ILE A CA 1
ATOM 741 C C . ILE A 1 103 ? 12.802 -10.909 -10.633 1.00 92.06 103 ILE A C 1
ATOM 743 O O . ILE A 1 103 ? 12.612 -10.505 -9.489 1.00 92.06 103 ILE A O 1
ATOM 747 N N . LYS A 1 104 ? 14.007 -11.290 -11.055 1.00 90.81 104 LYS A N 1
ATOM 748 C CA . LYS A 1 104 ? 15.197 -11.162 -10.215 1.00 90.81 104 LYS A CA 1
ATOM 749 C C . LYS A 1 104 ? 15.647 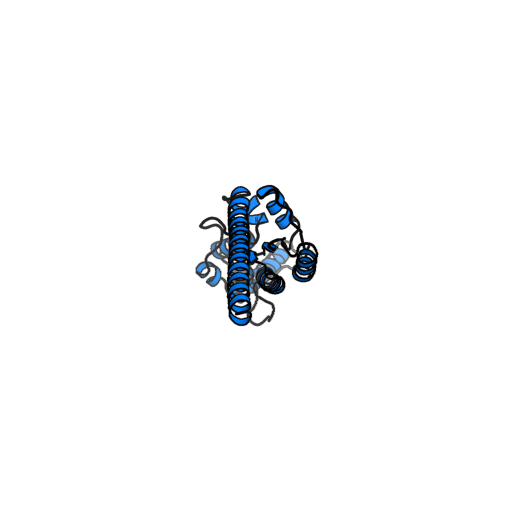-9.696 -10.174 1.00 90.81 104 LYS A C 1
ATOM 751 O O . LYS A 1 104 ? 15.696 -9.074 -11.239 1.00 90.81 104 LYS A O 1
ATOM 756 N N . PRO A 1 105 ? 16.141 -9.188 -9.030 1.00 89.81 105 PRO A N 1
ATOM 757 C CA . PRO A 1 105 ? 16.675 -7.826 -8.934 1.00 89.81 105 PRO A CA 1
ATOM 758 C C . PRO A 1 105 ? 17.727 -7.481 -9.992 1.00 89.81 105 PRO A C 1
ATOM 760 O O . PRO A 1 105 ? 17.722 -6.394 -10.560 1.00 89.81 105 PRO A O 1
ATOM 763 N N . ALA A 1 106 ? 18.605 -8.429 -10.334 1.00 90.75 106 ALA A N 1
ATOM 764 C CA . ALA A 1 106 ? 19.596 -8.227 -11.390 1.00 90.75 106 ALA A CA 1
ATOM 765 C C . ALA A 1 106 ? 18.964 -8.006 -12.778 1.00 90.75 106 ALA A C 1
ATOM 767 O O . ALA A 1 106 ? 19.452 -7.174 -13.537 1.00 90.75 106 ALA A O 1
ATOM 768 N N . ALA A 1 107 ? 17.880 -8.721 -13.095 1.00 92.69 107 ALA A N 1
ATOM 769 C CA . ALA A 1 107 ? 17.172 -8.575 -14.365 1.00 92.69 107 ALA A CA 1
ATOM 770 C C . ALA A 1 107 ? 16.418 -7.239 -14.430 1.00 92.69 107 ALA A C 1
ATOM 772 O O . ALA A 1 107 ? 16.462 -6.561 -15.451 1.00 92.69 107 ALA A O 1
ATOM 773 N N . TYR A 1 108 ? 15.801 -6.817 -13.322 1.00 92.81 108 TYR A N 1
ATOM 774 C CA . TYR A 1 108 ? 15.160 -5.506 -13.230 1.00 92.81 108 TYR A CA 1
ATOM 775 C C . TYR A 1 108 ? 16.159 -4.355 -13.436 1.00 92.81 108 TYR A C 1
ATOM 777 O O . TYR A 1 108 ? 15.916 -3.456 -14.239 1.00 92.81 108 TYR A O 1
ATOM 785 N N . LEU A 1 109 ? 17.325 -4.412 -12.783 1.00 91.75 109 LEU A N 1
ATOM 786 C CA . LEU A 1 109 ? 18.387 -3.411 -12.950 1.00 91.75 109 LEU A CA 1
ATOM 787 C C . LEU A 1 109 ? 18.953 -3.384 -14.378 1.00 91.75 109 LEU A C 1
ATOM 789 O O . LEU A 1 109 ? 19.221 -2.307 -14.920 1.00 91.75 109 LEU A O 1
ATOM 793 N N . ALA A 1 110 ? 19.127 -4.559 -14.993 1.00 94.00 110 ALA A N 1
ATOM 794 C CA . ALA A 1 110 ? 19.555 -4.665 -16.384 1.00 94.00 110 ALA A CA 1
ATOM 795 C C . ALA A 1 110 ? 18.535 -4.006 -17.321 1.00 94.00 110 ALA A C 1
ATOM 797 O O . ALA A 1 110 ? 18.920 -3.178 -18.145 1.00 94.00 110 ALA A O 1
ATOM 798 N N . HIS A 1 111 ? 17.242 -4.279 -17.122 1.00 95.44 111 HIS A N 1
ATOM 799 C CA . HIS A 1 111 ? 16.170 -3.632 -17.868 1.00 95.44 111 HIS A CA 1
ATOM 800 C C . HIS A 1 111 ? 16.150 -2.113 -17.672 1.00 95.44 111 HIS A C 1
ATOM 802 O O . HIS A 1 111 ? 16.097 -1.394 -18.661 1.00 95.44 111 HIS A O 1
ATOM 808 N N . GLN A 1 112 ? 16.254 -1.597 -16.441 1.00 93.94 112 GLN A N 1
ATOM 809 C CA . GLN A 1 112 ? 16.298 -0.146 -16.207 1.00 93.94 112 GLN A CA 1
ATOM 810 C C . GLN A 1 112 ? 17.471 0.524 -16.933 1.00 93.94 112 GLN A C 1
ATOM 812 O O . GLN A 1 112 ? 17.314 1.581 -17.549 1.00 93.94 112 GLN A O 1
ATOM 817 N N . THR A 1 113 ? 18.649 -0.100 -16.875 1.00 94.88 113 THR A N 1
ATOM 818 C CA . THR A 1 113 ? 19.850 0.400 -17.554 1.00 94.88 113 THR A CA 1
ATOM 819 C C . THR A 1 113 ? 19.669 0.379 -19.069 1.00 94.88 113 THR A C 1
ATOM 821 O O . THR A 1 113 ? 19.998 1.359 -19.739 1.00 94.88 113 THR A O 1
ATOM 824 N N . ALA A 1 114 ? 19.120 -0.715 -19.602 1.00 96.00 114 ALA A N 1
ATOM 825 C CA . ALA A 1 114 ? 18.827 -0.864 -21.019 1.00 96.00 114 ALA A CA 1
ATOM 826 C C . ALA A 1 114 ? 17.816 0.174 -21.505 1.00 96.00 114 ALA A C 1
ATOM 828 O O . ALA A 1 114 ? 18.108 0.888 -22.458 1.00 96.00 114 ALA A O 1
ATOM 829 N N . SER A 1 115 ? 16.684 0.325 -20.816 1.00 95.69 115 SER A N 1
ATOM 830 C CA . SER A 1 115 ? 15.638 1.285 -21.171 1.00 95.69 115 SER A CA 1
ATOM 831 C C . SER A 1 115 ? 16.168 2.720 -21.200 1.00 95.69 115 SER A C 1
ATOM 833 O O . SER A 1 115 ? 15.974 3.407 -22.196 1.00 95.69 115 SER A O 1
ATOM 835 N N . ARG A 1 116 ? 16.944 3.146 -20.190 1.00 96.50 116 ARG A N 1
ATOM 836 C CA . ARG A 1 116 ? 17.557 4.489 -20.172 1.00 96.50 116 ARG A CA 1
ATOM 837 C C . ARG A 1 116 ? 18.518 4.711 -21.345 1.00 96.50 116 ARG A C 1
ATOM 839 O O . ARG A 1 116 ? 18.519 5.775 -21.956 1.00 96.50 116 ARG A O 1
ATOM 846 N N . LYS A 1 117 ? 19.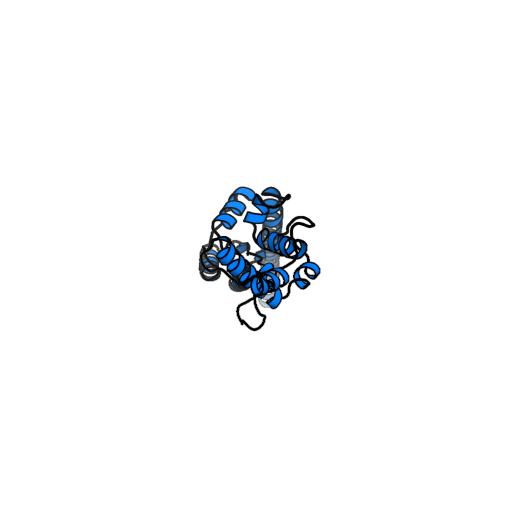368 3.725 -21.643 1.00 97.00 117 LYS A N 1
ATOM 847 C CA . LYS A 1 117 ? 20.330 3.814 -22.751 1.00 97.00 117 LYS A CA 1
ATOM 848 C C . LYS A 1 117 ? 19.635 3.840 -24.114 1.00 97.00 117 LYS A C 1
ATOM 850 O O . LYS A 1 117 ? 20.030 4.615 -24.977 1.00 97.00 117 LYS A O 1
ATOM 855 N N . LEU A 1 118 ? 18.608 3.013 -24.300 1.00 96.00 118 LEU A N 1
ATOM 856 C CA . LEU A 1 118 ? 17.823 2.960 -25.533 1.00 96.00 118 LEU A CA 1
ATOM 857 C C . LEU A 1 118 ? 17.018 4.248 -25.748 1.00 96.00 118 LEU A C 1
ATOM 859 O O . LEU A 1 118 ? 16.936 4.726 -26.876 1.00 96.00 118 LEU A O 1
ATOM 863 N N . GLU A 1 119 ? 16.483 4.846 -24.682 1.00 95.69 119 GLU A N 1
ATOM 864 C CA . GLU A 1 119 ? 15.819 6.151 -24.739 1.00 95.69 119 GLU A CA 1
ATOM 865 C C . GLU A 1 119 ? 16.794 7.257 -25.167 1.00 95.69 119 GLU A C 1
ATOM 867 O O . GLU A 1 119 ? 16.507 7.980 -26.117 1.00 95.69 119 GLU A O 1
ATOM 872 N N . ALA A 1 120 ? 17.985 7.3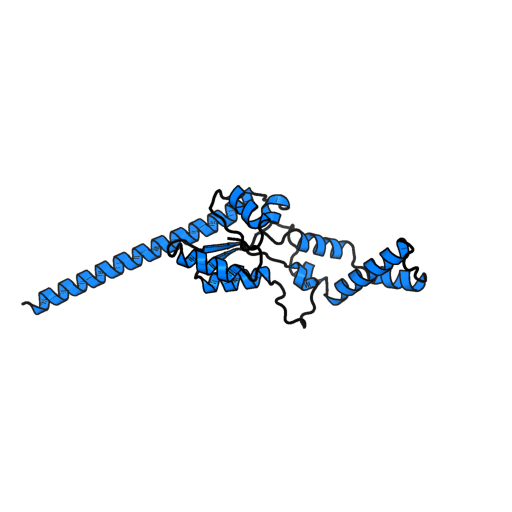24 -24.556 1.00 95.38 120 ALA A N 1
ATOM 873 C CA . ALA A 1 120 ? 19.032 8.282 -24.932 1.00 95.38 120 ALA A CA 1
ATOM 874 C C . ALA A 1 120 ? 19.556 8.083 -26.368 1.00 95.38 120 ALA A C 1
ATOM 876 O O . ALA A 1 120 ? 19.949 9.044 -27.031 1.00 95.38 120 ALA A O 1
ATOM 877 N N . HIS A 1 121 ? 19.561 6.841 -26.859 1.00 94.69 121 HIS A N 1
ATOM 878 C CA . HIS A 1 121 ? 19.853 6.545 -28.259 1.00 94.69 121 HIS A CA 1
ATOM 879 C C . HIS A 1 121 ? 18.740 7.052 -29.184 1.00 94.69 121 HIS A C 1
ATOM 881 O O . HIS A 1 121 ? 19.031 7.710 -30.180 1.00 94.69 121 HIS A O 1
ATOM 887 N N . THR A 1 122 ? 17.478 6.788 -28.834 1.00 93.50 122 THR A N 1
ATOM 888 C CA . THR A 1 122 ? 16.298 7.162 -29.632 1.00 93.50 122 THR A CA 1
ATOM 889 C C . THR A 1 122 ? 16.111 8.678 -29.700 1.00 93.50 122 THR A C 1
ATOM 891 O O . THR A 1 122 ? 15.713 9.201 -30.737 1.00 93.50 122 THR A O 1
ATOM 894 N N . SER A 1 123 ? 16.433 9.398 -28.623 1.00 93.88 123 SER A N 1
ATOM 895 C CA . SER A 1 123 ? 16.393 10.864 -28.579 1.00 93.88 123 SER A CA 1
ATOM 896 C C . SER A 1 123 ? 17.583 11.538 -29.274 1.00 93.88 123 SER A C 1
ATOM 898 O O . SER A 1 123 ? 17.581 12.756 -29.434 1.00 93.88 123 SER A O 1
ATOM 900 N N . GLY A 1 124 ? 18.599 10.770 -29.686 1.00 91.38 124 GLY A N 1
ATOM 901 C CA . GLY A 1 124 ? 19.814 11.279 -30.325 1.00 91.38 124 GLY A CA 1
ATOM 902 C C . GLY A 1 124 ? 20.841 11.898 -29.369 1.00 91.38 124 GLY A C 1
ATOM 903 O O . GLY A 1 124 ? 21.887 12.340 -29.835 1.00 91.38 124 GLY A O 1
ATOM 904 N N . ASP A 1 125 ? 20.586 11.901 -28.056 1.00 92.44 125 ASP A N 1
ATOM 905 C CA . ASP A 1 125 ? 21.492 12.465 -27.041 1.00 92.44 125 ASP A CA 1
ATOM 906 C C . ASP A 1 125 ? 22.800 11.662 -26.935 1.00 92.44 125 ASP A C 1
ATOM 908 O O . ASP A 1 125 ? 23.901 12.213 -26.901 1.00 92.44 125 ASP A O 1
ATOM 912 N N . LYS A 1 126 ? 22.693 10.326 -26.936 1.00 92.38 126 LYS A N 1
ATOM 913 C CA . LYS A 1 126 ? 23.845 9.410 -26.946 1.00 92.38 126 LYS A CA 1
ATOM 914 C C . LYS A 1 126 ? 23.601 8.258 -27.914 1.00 92.38 126 LYS A C 1
ATOM 916 O O . LYS A 1 126 ? 23.137 7.197 -27.492 1.00 92.38 126 LYS A O 1
ATOM 921 N N . PRO A 1 127 ? 23.904 8.443 -29.211 1.00 92.69 127 PRO A N 1
ATOM 922 C CA . PRO A 1 127 ? 23.764 7.389 -30.203 1.00 92.69 127 PRO A CA 1
ATOM 923 C C . PRO A 1 127 ? 24.647 6.183 -29.863 1.00 92.69 127 PRO A C 1
ATOM 925 O O . PRO A 1 127 ? 25.799 6.339 -29.462 1.00 92.69 127 PRO A O 1
ATOM 928 N N . LEU A 1 128 ? 24.105 4.978 -30.035 1.00 95.31 128 LEU A N 1
ATOM 929 C CA . LEU A 1 128 ? 24.777 3.715 -29.757 1.00 95.31 128 LEU A CA 1
ATOM 930 C C . LEU A 1 128 ? 24.948 2.924 -31.061 1.00 95.31 128 LEU A C 1
ATOM 932 O O . LEU A 1 128 ? 24.107 3.050 -31.952 1.00 95.31 128 LEU A O 1
ATOM 936 N N . PRO A 1 129 ? 25.990 2.085 -31.183 1.00 96.31 129 PRO A N 1
ATOM 937 C CA . PRO A 1 129 ? 26.112 1.156 -32.303 1.00 96.31 129 PRO A CA 1
ATOM 938 C C . PRO A 1 129 ? 24.975 0.122 -32.313 1.00 96.31 129 PRO A C 1
ATOM 940 O O . PRO A 1 129 ? 24.588 -0.378 -31.255 1.00 96.31 129 PRO A O 1
ATOM 943 N N . ASP A 1 130 ? 24.525 -0.302 -33.499 1.00 94.62 130 ASP A N 1
ATOM 944 C CA . ASP A 1 130 ? 23.437 -1.286 -33.672 1.00 94.62 130 ASP A CA 1
ATOM 945 C C . ASP A 1 130 ? 23.637 -2.585 -32.872 1.00 94.62 130 ASP A C 1
ATOM 947 O O . ASP A 1 130 ? 22.684 -3.187 -32.374 1.00 94.62 130 ASP A O 1
ATOM 951 N N . ALA A 1 131 ? 24.887 -3.036 -32.735 1.00 95.38 131 ALA A N 1
ATOM 952 C CA . ALA A 1 131 ? 25.219 -4.218 -31.946 1.00 95.38 131 ALA A CA 1
ATOM 953 C C . ALA A 1 131 ? 24.922 -4.020 -30.449 1.00 95.38 131 ALA A C 1
ATOM 955 O O . ALA A 1 131 ? 24.384 -4.924 -29.812 1.00 95.38 131 ALA A O 1
ATOM 956 N N . GLU A 1 132 ? 25.223 -2.839 -29.895 1.00 95.50 132 GLU A N 1
ATOM 957 C CA . GLU A 1 132 ? 24.909 -2.517 -28.498 1.00 95.50 132 GLU A CA 1
ATOM 958 C C . GLU A 1 132 ? 23.394 -2.382 -28.306 1.00 95.50 132 GLU A C 1
ATOM 960 O O . GLU A 1 132 ? 22.854 -2.922 -27.343 1.00 95.50 132 GLU A O 1
ATOM 965 N N . VAL A 1 133 ? 22.688 -1.765 -29.261 1.00 96.12 133 VAL A N 1
ATOM 966 C CA . VAL A 1 133 ? 21.219 -1.657 -29.241 1.00 96.12 133 VAL A CA 1
ATOM 967 C C . VAL A 1 133 ? 20.562 -3.036 -29.128 1.00 96.12 133 VAL A C 1
ATOM 969 O O . VAL A 1 133 ? 19.719 -3.238 -28.253 1.00 96.12 133 VAL A O 1
ATOM 972 N N . LYS A 1 134 ? 20.992 -4.017 -29.934 1.00 96.44 134 LYS A N 1
ATOM 973 C CA . LYS A 1 134 ? 20.458 -5.391 -29.879 1.00 96.44 134 LYS A CA 1
ATOM 974 C C . LYS A 1 134 ? 20.686 -6.067 -28.527 1.00 96.44 134 LYS A C 1
ATOM 976 O O . LYS A 1 134 ? 19.793 -6.745 -28.021 1.00 96.44 134 LYS A O 1
ATOM 981 N N . VAL A 1 135 ? 21.865 -5.883 -27.929 1.00 96.38 135 VAL A N 1
ATOM 982 C CA . VAL A 1 135 ? 22.178 -6.441 -26.602 1.00 96.38 135 VAL A CA 1
ATOM 983 C C . VAL A 1 135 ? 21.289 -5.816 -25.527 1.00 96.38 135 VAL A C 1
ATOM 985 O O . VAL A 1 135 ? 20.767 -6.530 -24.672 1.00 96.38 135 VAL A O 1
ATOM 988 N N . LEU A 1 136 ? 21.077 -4.499 -25.577 1.00 95.69 136 LEU A N 1
ATOM 989 C CA . LEU A 1 136 ? 20.226 -3.798 -24.616 1.00 95.69 136 LEU A CA 1
ATOM 990 C C . LEU A 1 136 ? 18.755 -4.203 -24.762 1.00 95.69 136 LEU A C 1
ATOM 992 O O . LEU A 1 136 ? 18.101 -4.443 -23.752 1.00 95.69 136 LEU A O 1
ATOM 996 N N . GLN A 1 137 ? 18.252 -4.356 -25.989 1.00 95.19 137 GLN A N 1
ATOM 997 C CA . GLN A 1 137 ? 16.898 -4.864 -26.239 1.00 95.19 137 GLN A CA 1
ATOM 998 C C . GLN A 1 137 ? 16.704 -6.268 -25.650 1.00 95.19 137 GLN A C 1
ATOM 1000 O O . GLN A 1 137 ? 15.709 -6.523 -24.977 1.00 95.19 137 GLN A O 1
ATOM 1005 N N . ALA A 1 138 ? 17.683 -7.162 -25.818 1.00 94.81 138 ALA A N 1
ATOM 1006 C CA . ALA A 1 138 ? 17.638 -8.506 -25.239 1.00 94.81 138 ALA A CA 1
ATOM 1007 C C . ALA A 1 138 ? 17.693 -8.519 -23.696 1.00 94.81 138 ALA A C 1
ATOM 1009 O O . ALA A 1 138 ? 17.283 -9.499 -23.076 1.00 94.81 138 ALA A O 1
ATOM 1010 N N . ALA A 1 139 ? 18.194 -7.449 -23.071 1.00 94.81 139 ALA A N 1
ATOM 1011 C CA . ALA A 1 139 ? 18.240 -7.292 -21.618 1.00 94.81 139 ALA A CA 1
ATOM 1012 C C . ALA A 1 139 ? 16.946 -6.706 -21.019 1.00 94.81 139 ALA A C 1
ATOM 1014 O O . ALA A 1 139 ? 16.836 -6.604 -19.793 1.00 94.81 139 ALA A O 1
ATOM 1015 N N . GLN A 1 140 ? 15.973 -6.299 -21.843 1.00 96.62 140 GLN A N 1
ATOM 1016 C CA . GLN A 1 140 ? 14.697 -5.790 -21.349 1.00 96.62 140 GLN A CA 1
ATOM 1017 C C . GLN A 1 140 ? 13.814 -6.922 -20.808 1.00 96.62 140 GLN A C 1
ATOM 1019 O O . GLN A 1 140 ? 13.809 -8.042 -21.314 1.00 96.62 140 GLN A O 1
ATOM 1024 N N . LEU A 1 141 ? 13.044 -6.615 -19.763 1.00 96.25 141 LEU A N 1
ATOM 1025 C CA . LEU A 1 141 ? 12.007 -7.509 -19.267 1.00 96.25 141 LEU A CA 1
ATOM 1026 C C . LEU A 1 141 ? 10.914 -7.703 -20.322 1.00 96.25 141 LEU A C 1
ATOM 1028 O O . LEU A 1 141 ? 10.590 -6.787 -21.076 1.00 96.25 141 LEU A O 1
ATOM 1032 N N . SER A 1 142 ? 10.321 -8.895 -20.331 1.00 96.50 142 SER A N 1
ATOM 1033 C CA . SER A 1 142 ? 9.156 -9.187 -21.171 1.00 96.50 142 SER A CA 1
ATOM 1034 C C . SER A 1 142 ? 7.926 -8.385 -20.734 1.00 96.50 142 SER A C 1
ATOM 1036 O O . SER A 1 142 ? 7.798 -8.033 -19.561 1.00 96.50 142 SER A O 1
ATOM 1038 N N . GLU A 1 143 ? 6.957 -8.192 -21.635 1.00 95.69 143 GLU A N 1
ATOM 1039 C CA . GLU A 1 143 ? 5.694 -7.504 -21.309 1.00 95.69 143 GLU A CA 1
ATOM 1040 C C . GLU A 1 143 ? 4.961 -8.122 -20.112 1.00 95.69 143 GLU A C 1
ATOM 1042 O O . GLU A 1 143 ? 4.414 -7.404 -19.283 1.00 95.69 143 GLU A O 1
ATOM 1047 N N . LYS A 1 144 ? 5.009 -9.451 -19.953 1.00 95.44 144 LYS A N 1
ATOM 1048 C CA . LYS A 1 144 ? 4.418 -10.125 -18.785 1.00 95.44 144 LYS A CA 1
ATOM 1049 C C . LYS A 1 144 ? 5.117 -9.745 -17.478 1.00 95.44 144 LYS A C 1
ATOM 1051 O O . LYS A 1 144 ? 4.458 -9.540 -16.467 1.00 95.44 144 LYS A O 1
ATOM 1056 N N . GLN A 1 145 ? 6.444 -9.641 -17.488 1.00 95.31 145 GLN A N 1
ATOM 1057 C CA . GLN A 1 145 ? 7.207 -9.209 -16.313 1.00 95.31 145 GLN A CA 1
ATOM 1058 C C . GLN A 1 145 ? 6.980 -7.722 -16.015 1.00 95.31 145 GLN A C 1
ATOM 1060 O O . GLN A 1 145 ? 6.888 -7.335 -14.852 1.00 95.31 145 GLN A O 1
ATOM 1065 N N . LEU A 1 146 ? 6.846 -6.889 -17.050 1.00 94.94 146 LEU A N 1
ATOM 1066 C CA . LEU A 1 146 ? 6.498 -5.480 -16.884 1.00 94.94 146 LEU A CA 1
ATOM 1067 C C . LEU A 1 146 ? 5.090 -5.306 -16.309 1.00 94.94 146 LEU A C 1
ATOM 1069 O O . LEU A 1 146 ? 4.909 -4.467 -15.433 1.00 94.94 146 LEU A O 1
ATOM 1073 N N . ASP A 1 147 ? 4.118 -6.114 -16.735 1.00 95.31 147 ASP A N 1
ATOM 1074 C CA . ASP A 1 147 ? 2.774 -6.131 -16.148 1.00 95.31 147 ASP A CA 1
ATOM 1075 C C . ASP A 1 147 ? 2.799 -6.478 -14.652 1.00 95.31 147 ASP A C 1
ATOM 1077 O O . ASP A 1 147 ? 2.191 -5.773 -13.849 1.00 95.31 147 ASP A O 1
ATOM 1081 N N . ILE A 1 148 ? 3.569 -7.500 -14.258 1.00 95.44 148 ILE A N 1
ATOM 1082 C CA . ILE A 1 148 ? 3.751 -7.868 -12.845 1.00 95.44 148 ILE A CA 1
ATOM 1083 C C . ILE A 1 148 ? 4.281 -6.675 -12.035 1.00 95.44 148 ILE A C 1
ATOM 1085 O O . ILE A 1 148 ? 3.737 -6.375 -10.976 1.00 95.44 148 ILE A O 1
ATOM 1089 N N . ILE A 1 149 ? 5.302 -5.965 -12.531 1.00 93.75 149 ILE A N 1
ATOM 1090 C CA . ILE A 1 149 ? 5.853 -4.783 -11.842 1.00 93.75 149 ILE A CA 1
ATOM 1091 C C . ILE A 1 149 ? 4.824 -3.656 -11.777 1.00 93.75 149 ILE A C 1
ATOM 1093 O O . ILE A 1 149 ? 4.637 -3.072 -10.715 1.00 93.75 149 ILE A O 1
ATOM 1097 N N . ARG A 1 150 ? 4.134 -3.364 -12.886 1.00 94.25 150 ARG A N 1
ATOM 1098 C CA . ARG A 1 150 ? 3.109 -2.311 -12.935 1.00 94.25 150 ARG A CA 1
ATOM 1099 C C . ARG A 1 150 ? 1.993 -2.577 -11.933 1.00 94.25 150 ARG A C 1
ATOM 1101 O O . ARG A 1 150 ? 1.565 -1.650 -11.259 1.00 94.25 150 ARG A O 1
ATOM 1108 N N . ARG A 1 151 ? 1.537 -3.827 -11.812 1.00 94.38 151 ARG A N 1
ATOM 1109 C CA . ARG A 1 151 ? 0.557 -4.216 -10.792 1.00 94.38 151 ARG A CA 1
ATOM 1110 C C . ARG A 1 151 ? 1.129 -4.093 -9.382 1.00 94.38 151 ARG A C 1
ATOM 1112 O O . ARG A 1 151 ? 0.467 -3.532 -8.522 1.00 94.38 151 ARG A O 1
ATOM 1119 N N . ALA A 1 152 ? 2.362 -4.545 -9.154 1.00 93.00 152 ALA A N 1
ATOM 1120 C CA . ALA A 1 152 ? 3.023 -4.425 -7.854 1.00 93.00 152 ALA A CA 1
ATOM 1121 C C . ALA A 1 152 ? 3.195 -2.966 -7.389 1.00 93.00 152 ALA A C 1
ATOM 1123 O O . ALA A 1 152 ? 3.131 -2.707 -6.196 1.00 93.00 152 ALA A O 1
ATOM 1124 N N . ASP A 1 153 ? 3.410 -2.032 -8.319 1.00 93.00 153 ASP A N 1
ATOM 1125 C CA . ASP A 1 153 ? 3.575 -0.598 -8.037 1.00 93.00 153 ASP A CA 1
ATOM 1126 C C . ASP A 1 153 ? 2.254 0.173 -7.934 1.00 93.00 153 ASP A C 1
ATOM 1128 O O . ASP A 1 153 ? 2.249 1.312 -7.484 1.00 93.00 153 ASP A O 1
ATOM 1132 N N . ARG A 1 154 ? 1.145 -0.415 -8.394 1.00 95.12 154 ARG A N 1
ATOM 1133 C CA . ARG A 1 154 ? -0.173 0.236 -8.434 1.00 95.12 154 ARG A CA 1
ATOM 1134 C C . ARG A 1 154 ? -1.025 -0.032 -7.192 1.00 95.12 154 ARG A C 1
ATOM 1136 O O . ARG A 1 154 ? -2.082 0.576 -7.039 1.00 95.12 154 ARG A O 1
ATOM 1143 N N . TYR A 1 155 ? -0.623 -1.002 -6.381 1.00 94.88 155 TYR A N 1
ATOM 1144 C CA . TYR A 1 155 ? -1.418 -1.528 -5.281 1.00 94.88 155 TYR A CA 1
ATOM 1145 C C . TYR A 1 155 ? -0.547 -1.673 -4.036 1.00 94.88 155 TYR A C 1
ATOM 1147 O O . TYR A 1 155 ? -0.155 -2.787 -3.683 1.00 94.88 155 TYR A O 1
ATOM 1155 N N . THR A 1 156 ? -0.231 -0.547 -3.393 1.00 94.06 156 THR A N 1
ATOM 1156 C CA . THR A 1 156 ? 0.651 -0.532 -2.216 1.00 94.06 156 THR A CA 1
ATOM 1157 C C . THR A 1 156 ? -0.053 -0.036 -0.958 1.00 94.06 156 THR A C 1
ATOM 1159 O O . THR A 1 156 ? 0.194 -0.570 0.121 1.00 94.06 156 THR A O 1
ATOM 1162 N N . ASP A 1 157 ? -0.976 0.922 -1.067 1.00 95.69 157 ASP A N 1
ATOM 1163 C CA . ASP A 1 157 ? -1.584 1.577 0.096 1.00 95.69 157 ASP A CA 1
ATOM 1164 C C . ASP A 1 157 ? -3.133 1.624 0.065 1.00 95.69 157 ASP A C 1
ATOM 1166 O O . ASP A 1 157 ? -3.814 1.129 -0.840 1.00 95.69 157 ASP A O 1
ATOM 1170 N N . PHE A 1 158 ? -3.737 2.199 1.112 1.00 97.38 158 PHE A N 1
ATOM 1171 C CA . PHE A 1 158 ? -5.194 2.374 1.177 1.00 97.38 158 PHE A CA 1
ATOM 1172 C C . PHE A 1 158 ? -5.731 3.436 0.206 1.00 97.38 158 PHE A C 1
ATOM 1174 O O . PHE A 1 158 ? -6.928 3.434 -0.088 1.00 97.38 158 PHE A O 1
ATOM 1181 N N . ASN A 1 159 ? -4.886 4.341 -0.289 1.00 97.44 159 ASN A N 1
ATOM 1182 C CA . ASN A 1 159 ? -5.277 5.288 -1.324 1.00 97.44 159 ASN A CA 1
ATOM 1183 C C . ASN A 1 159 ? -5.414 4.578 -2.682 1.00 97.44 159 ASN A C 1
ATOM 1185 O O . ASN A 1 159 ? -6.402 4.782 -3.384 1.00 97.44 159 ASN A O 1
ATOM 1189 N N . ASP A 1 160 ? -4.508 3.661 -3.005 1.00 97.00 160 ASP A N 1
ATOM 1190 C CA . ASP A 1 160 ? -4.623 2.770 -4.155 1.00 97.00 160 ASP A CA 1
ATOM 1191 C C . ASP A 1 160 ? -5.842 1.861 -4.036 1.00 97.00 160 ASP A C 1
ATOM 1193 O O . ASP A 1 160 ? -6.563 1.653 -5.012 1.00 97.00 160 ASP A O 1
ATOM 1197 N N . LEU A 1 161 ? -6.141 1.357 -2.837 1.00 97.75 161 LEU A N 1
ATOM 1198 C CA . LEU A 1 161 ? -7.375 0.602 -2.621 1.00 97.75 161 LEU A CA 1
ATOM 1199 C C . LEU A 1 161 ? -8.614 1.469 -2.908 1.00 97.75 161 LEU A C 1
ATOM 1201 O O . LEU A 1 161 ? -9.581 0.989 -3.491 1.00 97.75 161 LEU A O 1
ATOM 1205 N N . ALA A 1 162 ? -8.582 2.755 -2.553 1.00 97.56 162 ALA A N 1
ATOM 1206 C CA . ALA A 1 162 ? -9.683 3.676 -2.817 1.00 97.56 162 ALA A CA 1
ATOM 1207 C C . ALA A 1 162 ? -9.853 4.027 -4.305 1.00 97.56 162 ALA A C 1
ATOM 1209 O O . ALA A 1 162 ? -10.990 4.173 -4.760 1.00 97.56 162 ALA A O 1
ATOM 1210 N N . VAL A 1 163 ? -8.746 4.209 -5.033 1.00 97.31 163 VAL A N 1
ATOM 1211 C CA . VAL A 1 163 ? -8.733 4.840 -6.367 1.00 97.31 163 VAL A CA 1
ATOM 1212 C C . VAL A 1 163 ? -8.461 3.848 -7.501 1.00 97.31 163 VAL A C 1
ATOM 1214 O O . VAL A 1 163 ? -9.020 3.988 -8.587 1.00 97.31 163 VAL A O 1
ATOM 1217 N N . ASN A 1 164 ? -7.604 2.853 -7.271 1.00 96.50 164 ASN A N 1
ATOM 1218 C CA . ASN A 1 164 ? -7.118 1.920 -8.291 1.00 96.50 164 ASN A CA 1
ATOM 1219 C C . ASN A 1 164 ? -7.787 0.541 -8.233 1.00 96.50 164 ASN A C 1
ATOM 1221 O O . ASN A 1 164 ? -7.801 -0.167 -9.245 1.00 96.50 164 ASN A O 1
ATOM 1225 N N . SER A 1 165 ? -8.293 0.135 -7.067 1.00 97.56 165 SER A N 1
ATOM 1226 C CA . SER A 1 165 ? -8.956 -1.158 -6.888 1.00 97.56 165 SER A CA 1
ATOM 1227 C C . SER A 1 165 ? -10.426 -1.112 -7.281 1.00 97.56 165 SER A C 1
ATOM 1229 O O . SER A 1 165 ? -11.135 -0.136 -7.041 1.00 97.56 165 SER A O 1
ATOM 1231 N N . SER A 1 166 ? -10.908 -2.241 -7.789 1.00 97.44 166 SER A N 1
ATOM 1232 C CA . SER A 1 166 ? -12.330 -2.532 -7.972 1.00 97.44 166 SER A CA 1
ATOM 1233 C C . SER A 1 166 ? -13.143 -2.483 -6.670 1.00 97.44 166 SER A C 1
ATOM 1235 O O . SER A 1 166 ? -14.350 -2.259 -6.726 1.00 97.44 166 SER A O 1
ATOM 1237 N N . LEU A 1 167 ? -12.505 -2.645 -5.502 1.00 97.56 167 LEU A N 1
ATOM 1238 C CA . LEU A 1 167 ? -13.159 -2.514 -4.193 1.00 97.56 167 LEU A CA 1
ATOM 1239 C C . LEU A 1 167 ? -13.439 -1.051 -3.810 1.00 97.56 167 LEU A C 1
ATOM 1241 O O . LEU A 1 167 ? -14.358 -0.775 -3.036 1.00 97.56 167 LEU A O 1
ATOM 1245 N N . GLY A 1 168 ? -12.640 -0.119 -4.332 1.00 97.50 168 GLY A N 1
ATOM 1246 C CA . GLY A 1 168 ? -12.768 1.316 -4.114 1.00 97.50 168 GLY A CA 1
ATOM 1247 C C . GLY A 1 168 ? -12.808 1.748 -2.642 1.00 97.50 168 GLY A C 1
ATOM 1248 O O . GLY A 1 168 ? -12.379 1.051 -1.717 1.00 97.50 168 GLY A O 1
ATOM 1249 N N . ARG A 1 169 ? -13.379 2.937 -2.407 1.00 97.44 169 ARG A N 1
ATOM 1250 C CA . ARG A 1 169 ? -13.551 3.511 -1.057 1.00 97.44 169 ARG A CA 1
ATOM 1251 C C . ARG A 1 169 ? -14.380 2.621 -0.123 1.00 97.44 169 ARG A C 1
ATOM 1253 O O . ARG A 1 169 ? -14.163 2.644 1.087 1.00 97.44 169 ARG A O 1
ATOM 1260 N N . GLU A 1 170 ? -15.311 1.831 -0.653 1.00 97.75 170 GLU A N 1
ATOM 1261 C CA . GLU A 1 170 ? -16.090 0.890 0.157 1.00 97.75 170 GLU A CA 1
ATOM 1262 C C . GLU A 1 170 ? -15.204 -0.233 0.715 1.00 97.75 170 GLU A C 1
ATOM 1264 O O . GLU A 1 170 ? -15.304 -0.560 1.899 1.00 97.75 170 GLU A O 1
ATOM 1269 N N . GLY A 1 171 ? -14.264 -0.745 -0.087 1.00 97.81 171 GLY A N 1
ATOM 1270 C CA . GLY A 1 171 ? -13.233 -1.682 0.358 1.00 97.81 171 GLY A CA 1
ATOM 1271 C C . GLY A 1 171 ? -12.391 -1.134 1.508 1.00 97.81 171 GLY A C 1
ATOM 1272 O O . GLY A 1 171 ? -12.211 -1.816 2.520 1.00 97.81 171 GLY A O 1
ATOM 1273 N N . VAL A 1 172 ? -11.949 0.124 1.398 1.00 98.06 172 VAL A N 1
ATOM 1274 C CA . VAL A 1 172 ? -11.236 0.829 2.481 1.00 98.06 172 VAL A CA 1
ATOM 1275 C C . VAL A 1 172 ? -12.090 0.879 3.749 1.00 98.06 172 VAL A C 1
ATOM 1277 O O . VAL A 1 172 ? -11.634 0.501 4.832 1.00 98.06 172 VAL A O 1
ATOM 1280 N N . ALA A 1 173 ? -13.347 1.315 3.619 1.00 97.94 173 ALA A N 1
ATOM 1281 C CA . ALA A 1 173 ? -14.264 1.442 4.743 1.00 97.94 173 ALA A CA 1
ATOM 1282 C C . ALA A 1 173 ? -14.498 0.097 5.438 1.00 97.94 173 ALA A C 1
ATOM 1284 O O . ALA A 1 173 ? -14.449 0.029 6.664 1.00 97.94 173 ALA A O 1
ATOM 1285 N N . MET A 1 174 ? -14.730 -0.968 4.670 1.00 97.69 174 MET A N 1
ATOM 1286 C CA . MET A 1 174 ? -14.997 -2.306 5.188 1.00 97.69 174 MET A CA 1
ATOM 1287 C C . MET A 1 174 ? -13.810 -2.844 5.989 1.00 97.69 174 MET A C 1
ATOM 1289 O O . MET A 1 174 ? -13.984 -3.279 7.129 1.00 97.69 174 MET A O 1
ATOM 1293 N N . GLN A 1 175 ? -12.602 -2.763 5.427 1.00 97.88 175 GLN A N 1
ATOM 1294 C CA . GLN A 1 175 ? -11.392 -3.281 6.067 1.00 97.88 175 GLN A CA 1
ATOM 1295 C C . GLN A 1 175 ? -11.077 -2.534 7.363 1.00 97.88 175 GLN A C 1
ATOM 1297 O O . GLN A 1 175 ? -10.858 -3.155 8.404 1.00 97.88 175 GLN A O 1
ATOM 1302 N N . LEU A 1 176 ? -11.119 -1.199 7.341 1.00 97.38 176 LEU A N 1
ATOM 1303 C CA . LEU A 1 176 ? -10.779 -0.404 8.519 1.00 97.38 176 LEU A CA 1
ATOM 1304 C C . LEU A 1 176 ? -11.867 -0.443 9.590 1.00 97.38 176 LEU A C 1
ATOM 1306 O O . LEU A 1 176 ? -11.540 -0.577 10.768 1.00 97.38 176 LEU A O 1
ATOM 1310 N N . LYS A 1 177 ? -13.154 -0.389 9.221 1.00 96.75 177 LYS A N 1
ATOM 1311 C CA . LYS A 1 177 ? -14.249 -0.498 10.201 1.00 96.75 177 LYS A CA 1
ATOM 1312 C C . LYS A 1 177 ? -14.250 -1.857 10.895 1.00 96.75 177 LYS A C 1
ATOM 1314 O O . LYS A 1 177 ? -14.511 -1.897 12.095 1.00 96.75 177 LYS A O 1
ATOM 1319 N N . ALA A 1 178 ? -13.913 -2.938 10.188 1.00 97.00 178 ALA A N 1
ATOM 1320 C CA . ALA A 1 178 ? -13.776 -4.259 10.794 1.00 97.00 178 ALA A CA 1
ATOM 1321 C C . ALA A 1 178 ? -12.679 -4.280 11.871 1.00 97.00 178 ALA A C 1
ATOM 1323 O O . ALA A 1 178 ? -12.927 -4.730 12.991 1.00 97.00 178 ALA A O 1
ATOM 1324 N N . VAL A 1 179 ? -11.497 -3.724 11.576 1.00 96.75 179 VAL A N 1
ATOM 1325 C CA . VAL A 1 179 ? -10.404 -3.638 12.560 1.00 96.75 179 VAL A CA 1
ATOM 1326 C C . VAL A 1 179 ? -10.775 -2.722 13.727 1.00 96.75 179 VAL A C 1
ATOM 1328 O O . VAL A 1 179 ? -10.557 -3.083 14.880 1.00 96.75 179 VAL A O 1
ATOM 1331 N N . ILE A 1 180 ? -11.376 -1.559 13.460 1.00 94.38 180 ILE A N 1
ATOM 1332 C CA . ILE A 1 180 ? -11.833 -0.636 14.508 1.00 94.38 180 ILE A CA 1
ATOM 1333 C C . ILE A 1 180 ? -12.816 -1.338 15.452 1.00 94.38 180 ILE A C 1
ATOM 1335 O O . ILE A 1 180 ? -12.640 -1.278 16.669 1.00 94.38 180 ILE A O 1
ATOM 1339 N N . ALA A 1 181 ? -13.825 -2.023 14.909 1.00 95.44 181 ALA A N 1
ATOM 1340 C CA . ALA A 1 181 ? -14.818 -2.739 15.703 1.00 95.44 181 ALA A CA 1
ATOM 1341 C C . ALA A 1 181 ? -14.176 -3.839 16.565 1.00 95.44 181 ALA A C 1
ATOM 1343 O O . ALA A 1 181 ? -14.471 -3.929 17.757 1.00 95.44 181 ALA A O 1
ATOM 1344 N N . ASP A 1 182 ? -13.252 -4.624 16.003 1.00 95.69 182 ASP A N 1
ATOM 1345 C CA . ASP A 1 182 ? -12.494 -5.640 16.744 1.00 95.69 182 ASP A CA 1
ATOM 1346 C C . ASP A 1 182 ? -11.704 -5.032 17.917 1.00 95.69 182 ASP A C 1
ATOM 1348 O O . ASP A 1 182 ? -11.783 -5.525 19.046 1.00 95.69 182 ASP A O 1
ATOM 1352 N N . GLN A 1 183 ? -10.997 -3.922 17.691 1.00 94.56 183 GLN A N 1
ATOM 1353 C CA . GLN A 1 183 ? -10.214 -3.257 18.737 1.00 94.56 183 GLN A CA 1
ATOM 1354 C C . GLN A 1 183 ? -11.089 -2.677 19.853 1.00 94.56 183 GLN A C 1
ATOM 1356 O O . GLN A 1 183 ? -10.750 -2.788 21.035 1.00 94.56 183 GLN A O 1
ATOM 1361 N N . LEU A 1 184 ? -12.234 -2.087 19.502 1.00 92.75 184 LEU A N 1
ATOM 1362 C CA . LEU A 1 184 ? -13.184 -1.568 20.484 1.00 92.75 184 LEU A CA 1
ATOM 1363 C C . LEU A 1 184 ? -13.793 -2.695 21.328 1.00 92.75 184 LEU A C 1
ATOM 1365 O O . LEU A 1 184 ? -13.850 -2.570 22.553 1.00 92.75 184 LEU A O 1
ATOM 1369 N N . ASN A 1 185 ? -14.172 -3.811 20.702 1.00 93.44 185 ASN A N 1
ATOM 1370 C CA . ASN A 1 185 ? -14.735 -4.968 21.399 1.00 93.44 185 ASN A CA 1
ATOM 1371 C C . ASN A 1 185 ? -13.723 -5.601 22.363 1.00 93.44 185 ASN A C 1
ATOM 1373 O O . ASN A 1 185 ? -14.053 -5.849 23.524 1.00 93.44 185 ASN A O 1
ATOM 1377 N N . LYS A 1 186 ? -12.470 -5.798 21.926 1.00 90.81 186 LYS A N 1
ATOM 1378 C CA . LYS A 1 186 ? -11.385 -6.310 22.783 1.00 90.81 186 LYS A CA 1
ATOM 1379 C C . LYS A 1 186 ? -11.172 -5.431 24.008 1.00 90.81 186 LYS A C 1
ATOM 1381 O O . LYS A 1 186 ? -11.038 -5.941 25.120 1.00 90.81 186 LYS A O 1
ATOM 1386 N N . LYS A 1 187 ? -11.191 -4.109 23.825 1.00 87.56 187 LYS A N 1
ATOM 1387 C CA . LYS A 1 187 ? -11.043 -3.174 24.938 1.00 87.56 187 LYS A CA 1
ATOM 1388 C C . LYS A 1 187 ? -12.220 -3.251 25.917 1.00 87.56 187 LYS A C 1
ATOM 1390 O O . LYS A 1 187 ? -11.992 -3.291 27.123 1.00 87.56 187 LYS A O 1
ATOM 1395 N N . GLN A 1 188 ? -13.458 -3.311 25.422 1.00 87.12 188 GLN A N 1
ATOM 1396 C CA . GLN A 1 188 ? -14.644 -3.443 26.277 1.00 87.12 188 GLN A CA 1
ATOM 1397 C C . GLN A 1 188 ? -14.605 -4.727 27.113 1.00 87.12 188 GLN A C 1
ATOM 1399 O O . GLN A 1 188 ? -14.846 -4.673 28.319 1.00 87.12 188 GLN A O 1
ATOM 1404 N N . GLN A 1 189 ? -14.233 -5.856 26.504 1.00 88.50 189 GLN A N 1
ATOM 1405 C CA . GLN A 1 189 ? -14.077 -7.131 27.210 1.00 88.50 189 GLN A CA 1
ATOM 1406 C C . GLN A 1 189 ? -12.994 -7.050 28.293 1.00 88.50 189 GLN A C 1
ATOM 1408 O O . GLN A 1 189 ? -13.235 -7.446 29.430 1.00 88.50 189 GLN A O 1
ATOM 1413 N N . GLN A 1 190 ? -11.829 -6.465 27.991 1.00 86.25 190 GLN A N 1
ATOM 1414 C CA . GLN A 1 190 ? -10.760 -6.277 28.980 1.00 86.25 190 GLN A CA 1
ATOM 1415 C C . GLN A 1 190 ? -11.206 -5.406 30.162 1.00 86.25 190 GLN A C 1
ATOM 1417 O O . GLN A 1 190 ? -10.925 -5.737 31.314 1.00 86.25 190 GLN A O 1
ATOM 1422 N N . SER A 1 191 ? -11.928 -4.313 29.903 1.00 86.62 191 SER A N 1
ATOM 1423 C CA . SER A 1 191 ? -12.461 -3.453 30.964 1.00 86.62 191 SER A CA 1
ATOM 1424 C C . SER A 1 191 ? -13.509 -4.162 31.830 1.00 86.62 191 SER A C 1
ATOM 1426 O O . SER A 1 191 ? -13.525 -3.961 33.047 1.00 86.62 191 SER A O 1
ATOM 1428 N N . GLN A 1 192 ? -14.359 -5.009 31.239 1.00 88.31 192 GLN A N 1
ATOM 1429 C CA . GLN A 1 192 ? -15.335 -5.818 31.979 1.00 88.31 192 GLN A CA 1
ATOM 1430 C C . GLN A 1 192 ? -14.644 -6.840 32.888 1.00 88.31 192 GLN A C 1
ATOM 1432 O O . GLN A 1 192 ? -14.909 -6.842 34.090 1.00 88.31 192 GLN A O 1
ATOM 1437 N N . VAL A 1 193 ? -13.686 -7.609 32.357 1.00 88.44 193 VAL A N 1
ATOM 1438 C CA . VAL A 1 193 ? -12.919 -8.604 33.130 1.00 88.44 193 VAL A CA 1
ATOM 1439 C C . VAL A 1 193 ? -12.195 -7.947 34.309 1.00 88.44 193 VAL A C 1
ATOM 1441 O O . VAL A 1 193 ? -12.346 -8.386 35.446 1.00 88.44 193 VAL A O 1
ATOM 1444 N N . GLN A 1 194 ? -11.499 -6.827 34.085 1.00 85.75 194 GLN A N 1
ATOM 1445 C CA . GLN A 1 194 ? -10.824 -6.095 35.168 1.00 85.75 194 GLN A CA 1
ATOM 1446 C C . GLN A 1 194 ? -11.798 -5.585 36.240 1.00 85.75 194 GLN A C 1
ATOM 1448 O O . GLN A 1 194 ? -11.452 -5.500 37.420 1.00 85.75 194 GLN A O 1
ATOM 1453 N N . THR A 1 195 ? -13.015 -5.210 35.843 1.00 89.00 195 THR A N 1
ATOM 1454 C CA . THR A 1 195 ? -14.049 -4.742 36.775 1.00 89.00 195 THR A CA 1
ATOM 1455 C C . THR A 1 195 ? -14.578 -5.893 37.629 1.00 89.00 195 THR A C 1
ATOM 1457 O O . THR A 1 195 ? -14.755 -5.729 38.838 1.00 89.00 195 THR A O 1
ATOM 1460 N N . GLU A 1 196 ? -14.807 -7.059 37.030 1.00 89.94 196 GLU A N 1
ATOM 1461 C CA . GLU A 1 196 ? -15.252 -8.265 37.733 1.00 89.94 196 GLU A CA 1
ATOM 1462 C C . GLU A 1 196 ? -14.184 -8.802 38.689 1.00 89.94 196 GLU A C 1
ATOM 1464 O O . GLU A 1 196 ? -14.489 -9.093 39.847 1.00 89.94 196 GLU A O 1
ATOM 1469 N N . GLU A 1 197 ? -12.919 -8.842 38.266 1.00 90.12 197 GLU A N 1
ATOM 1470 C CA . GLU A 1 197 ? -11.796 -9.242 39.118 1.00 90.12 197 GLU A CA 1
ATOM 1471 C C . GLU A 1 197 ? -11.654 -8.328 40.338 1.00 90.12 197 GLU A C 1
ATOM 1473 O O . GLU A 1 197 ? -11.541 -8.812 41.467 1.00 90.12 197 GLU A O 1
ATOM 1478 N N . LYS A 1 198 ? -11.741 -7.003 40.148 1.00 89.50 198 LYS A N 1
ATOM 1479 C CA . LYS A 1 198 ? -11.711 -6.040 41.261 1.00 89.50 198 LYS A CA 1
ATOM 1480 C C . LYS A 1 198 ? -12.860 -6.266 42.243 1.00 89.50 198 LYS A C 1
ATOM 1482 O O . LYS A 1 198 ? -12.633 -6.230 43.452 1.00 89.50 198 LYS A O 1
ATOM 1487 N N . LYS A 1 199 ? -14.075 -6.540 41.751 1.00 92.12 199 LYS A N 1
ATOM 1488 C CA . LYS A 1 199 ? -15.231 -6.866 42.606 1.00 92.12 199 LYS A CA 1
ATOM 1489 C C . LYS A 1 199 ? -14.995 -8.151 43.404 1.00 92.12 199 LYS A C 1
ATOM 1491 O O . LYS A 1 199 ? -15.226 -8.160 44.611 1.00 92.12 199 LYS A O 1
ATOM 1496 N N . LEU A 1 200 ? -14.479 -9.202 42.763 1.00 92.06 200 LEU A N 1
ATOM 1497 C CA . LEU A 1 200 ? -14.168 -10.484 43.406 1.00 92.06 200 LEU A CA 1
ATOM 1498 C C . LEU A 1 200 ? -13.085 -10.353 44.486 1.00 92.06 200 LEU A C 1
ATOM 1500 O O . LEU A 1 200 ? -13.207 -10.959 45.552 1.00 92.06 200 LEU A O 1
ATOM 1504 N N . VAL A 1 201 ? -12.032 -9.568 44.234 1.00 91.81 201 VAL A N 1
ATOM 1505 C CA . VAL A 1 201 ? -10.971 -9.301 45.220 1.00 91.81 201 VAL A CA 1
ATOM 1506 C C . VAL A 1 201 ? -11.538 -8.548 46.423 1.00 91.81 201 VAL A C 1
ATOM 1508 O O . VAL A 1 201 ? -11.373 -9.009 47.552 1.00 91.81 201 VAL A O 1
ATOM 1511 N N . GLN A 1 202 ? -12.295 -7.470 46.195 1.00 88.75 202 GLN A N 1
ATOM 1512 C CA . GLN A 1 202 ? -12.924 -6.699 47.274 1.00 88.75 202 GLN A CA 1
ATOM 1513 C C . GLN A 1 202 ? -13.906 -7.537 48.104 1.00 88.75 202 GLN A C 1
ATOM 1515 O O . GLN A 1 202 ? -13.973 -7.399 49.326 1.00 88.75 202 GLN A O 1
ATOM 1520 N N . GLU A 1 203 ? -14.675 -8.427 47.471 1.00 90.94 203 GLU A N 1
ATOM 1521 C CA . GLU A 1 203 ? -15.594 -9.316 48.182 1.00 90.94 203 GLU A CA 1
ATOM 1522 C C . GLU A 1 203 ? -14.841 -10.339 49.050 1.00 90.94 203 GLU A C 1
ATOM 1524 O O . GLU A 1 203 ? -15.226 -10.595 50.195 1.00 90.94 203 GLU A O 1
ATOM 1529 N N . LYS A 1 204 ? -13.732 -10.896 48.542 1.00 89.19 204 LYS A N 1
ATOM 1530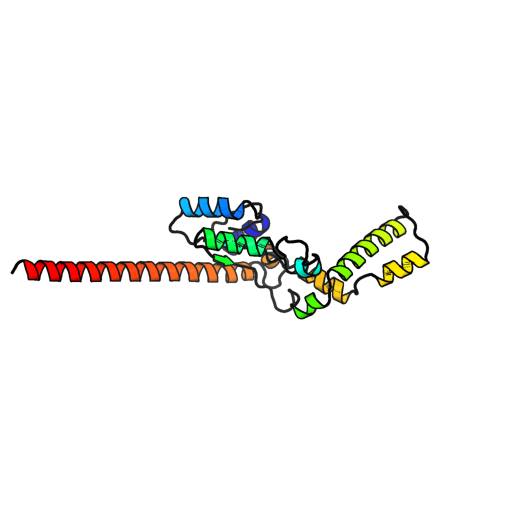 C CA . LYS A 1 204 ? -12.861 -11.803 49.307 1.00 89.19 204 LYS A CA 1
ATOM 1531 C C . LYS A 1 204 ? -12.193 -11.098 50.489 1.00 89.19 204 LYS A C 1
ATOM 1533 O O . LYS A 1 204 ? -12.127 -11.687 51.568 1.00 89.19 204 LYS A O 1
ATOM 1538 N N . GLU A 1 205 ? -11.730 -9.863 50.314 1.00 88.00 205 GLU A N 1
ATOM 1539 C CA . GLU A 1 205 ? -11.148 -9.054 51.391 1.00 88.00 205 GLU A CA 1
ATOM 1540 C C . GLU A 1 205 ? -12.175 -8.756 52.483 1.00 88.00 205 GLU A C 1
ATOM 1542 O O . GLU A 1 205 ? -11.927 -9.075 53.644 1.00 88.00 205 GLU A O 1
ATOM 1547 N N . LYS A 1 206 ? -13.377 -8.284 52.119 1.00 85.94 206 LYS A N 1
ATOM 1548 C CA . LYS A 1 206 ? -14.476 -8.069 53.079 1.00 85.94 206 LYS A CA 1
ATOM 1549 C C . LYS A 1 206 ? -14.787 -9.332 53.887 1.00 85.94 206 LYS A C 1
ATOM 1551 O O . LYS A 1 206 ? -14.903 -9.267 55.109 1.00 85.94 206 LYS A O 1
ATOM 1556 N N . LYS A 1 207 ? -14.865 -10.495 53.228 1.00 85.19 207 LYS A N 1
ATOM 1557 C CA . LYS A 1 207 ? -15.090 -11.789 53.901 1.00 85.19 207 LYS A CA 1
ATOM 1558 C C . LYS A 1 207 ? -13.950 -12.168 54.858 1.00 85.19 207 LYS A C 1
ATOM 1560 O O . LYS A 1 207 ? -14.222 -12.768 55.895 1.00 85.19 207 LYS A O 1
ATOM 1565 N N . ARG A 1 208 ? -12.691 -11.836 54.547 1.00 82.06 208 ARG A N 1
ATOM 1566 C CA . ARG A 1 208 ? -11.537 -12.084 55.436 1.00 82.06 208 ARG A CA 1
ATOM 1567 C C . ARG A 1 208 ? -11.538 -11.176 56.664 1.00 82.06 208 ARG A C 1
ATOM 1569 O O . ARG A 1 208 ? -11.266 -11.675 57.754 1.00 82.06 208 ARG A O 1
ATOM 1576 N N . THR A 1 209 ? -11.870 -9.897 56.498 1.00 79.94 209 THR A N 1
ATOM 1577 C CA . THR A 1 209 ? -11.921 -8.923 57.599 1.00 79.94 209 THR A CA 1
ATOM 1578 C C . THR A 1 209 ? -13.021 -9.267 58.598 1.00 79.94 209 THR A C 1
ATOM 1580 O O . THR A 1 209 ? -12.775 -9.256 59.797 1.00 79.94 209 THR A O 1
ATOM 1583 N N . ILE A 1 210 ? -14.204 -9.670 58.116 1.00 81.19 210 ILE A N 1
ATOM 1584 C CA . ILE A 1 210 ? -15.309 -10.111 58.986 1.00 81.19 210 ILE A CA 1
ATOM 1585 C C . ILE A 1 210 ? -14.900 -11.332 59.826 1.00 81.19 210 ILE A C 1
ATOM 1587 O O . ILE A 1 210 ? -15.207 -11.386 61.009 1.00 81.19 210 ILE A O 1
ATOM 1591 N N . ARG A 1 211 ? -14.167 -12.292 59.243 1.00 75.25 211 ARG A N 1
ATOM 1592 C CA . ARG A 1 211 ? -13.699 -13.493 59.958 1.00 75.25 211 ARG A CA 1
ATOM 1593 C C . ARG A 1 211 ? -12.637 -13.227 61.028 1.00 75.25 211 ARG A C 1
ATOM 1595 O O . ARG A 1 211 ? -12.509 -14.053 61.913 1.00 75.25 211 ARG A O 1
ATOM 1602 N N . HIS A 1 212 ? -11.860 -12.147 60.925 1.00 67.62 212 HIS A N 1
ATOM 1603 C CA . HIS A 1 212 ? -10.849 -11.785 61.934 1.00 67.62 212 HIS A CA 1
ATOM 1604 C C . HIS A 1 212 ? -11.408 -10.909 63.065 1.00 67.62 212 HIS A C 1
ATOM 1606 O O . HIS A 1 212 ? -10.719 -10.694 64.055 1.00 67.62 212 HIS A O 1
ATOM 1612 N N . ALA A 1 213 ? -12.618 -10.366 62.904 1.00 67.69 213 ALA A N 1
ATOM 1613 C CA . ALA A 1 213 ? -13.275 -9.513 63.894 1.00 67.69 213 ALA A CA 1
ATOM 1614 C C . ALA A 1 213 ? -14.239 -10.278 64.827 1.00 67.69 213 ALA A C 1
ATOM 1616 O O . ALA A 1 213 ? -14.839 -9.659 65.704 1.00 67.69 213 ALA A O 1
ATOM 1617 N N . MET A 1 214 ? -14.404 -11.590 64.616 1.00 57.94 214 MET A N 1
ATOM 1618 C CA . MET A 1 214 ? -15.108 -12.532 65.499 1.00 57.94 214 MET A CA 1
ATOM 1619 C C . MET A 1 214 ? -14.094 -13.362 66.276 1.00 57.94 214 MET A C 1
ATOM 1621 O O . MET A 1 214 ? -14.372 -13.637 67.461 1.00 57.94 214 MET A O 1
#

Foldseek 3Di:
DEQPPLQQVLLCVLAVDDGDHLVHLVSLQVVLVVCCVVCVPAADEYFFWALVLLQLADDPPPPPDSGSRVVSQVVSCVNSVHYYDYADFDPPLADDPVLSVVRHNVLVVLQVVLVVVVVCCVVVVDNDDPVVNVVSVVSHDDPSNVVNSVSSVQGIGVSSRQPVGPCHSNSSNVRVVVVSVVVVVVSVVVVVVVVVVVVVVVVVVVVVVVVVVD

Radius of gyration: 25.53 Å; chains: 1; bounding box: 42×29×99 Å

Organism: Escherichia coli (NCBI:txid562)